Protein AF-A0A914YJJ8-F1 (afdb_monomer)

Secondary structure (DSSP, 8-state):
--EEEEEPPPP------S-----------SS-PPP--EEEE--SSTTHHHHHHHTSSTT-HHHHSTT-EEEEEE-GGGGSSHHHHHHHHHTT-EESSHHHHHHHHTSSSS-EEEE-----TTGGGS--TT--EETTTT--HHHHHHHHHT--BEEEEEESGGGSSEEPP--TTSHHHHHHHHHHHHHSS----EE-B-SS-SSSSSBPPS--EEEEE---B-----SS--HHHHHHHHHHHHHHHHHHHHHHTGGGT--TT---EE-

pLDDT: mean 70.76, std 21.27, range [20.98, 97.12]

Mean predicted aligned error: 11.42 Å

Solvent-accessible surface area (backbone atoms only — not comparable to full-atom values): 15293 Å² total; per-residue (Å²): 119,58,60,46,77,47,77,80,76,84,89,83,92,78,93,83,85,78,91,72,85,85,75,90,66,77,82,70,80,85,70,90,69,60,52,21,39,38,37,37,41,43,54,39,63,86,47,55,66,54,40,38,52,32,35,41,68,79,54,43,40,60,77,66,39,69,76,51,47,55,24,25,44,39,63,64,74,55,58,71,44,72,72,52,22,52,59,44,49,76,35,51,41,42,44,63,47,70,68,53,48,49,53,60,61,66,45,89,68,68,27,35,30,40,30,42,57,68,59,51,62,67,54,39,67,66,44,43,80,94,59,48,73,37,80,48,74,84,62,55,66,65,45,50,50,24,27,45,67,31,19,26,44,21,40,30,47,50,45,47,42,48,64,23,37,46,58,63,90,57,58,89,89,37,75,67,38,53,49,39,51,55,44,23,75,74,68,77,44,44,81,78,68,50,46,22,18,29,101,88,43,85,82,56,31,84,38,66,44,83,43,62,32,39,38,37,48,51,72,70,43,86,38,73,63,33,84,79,67,49,71,65,57,37,50,53,54,44,50,51,50,51,50,54,39,42,49,52,46,68,78,42,35,57,85,73,76,38,63,85,84,66,64,72,43,76,68

Radius of gyration: 18.94 Å; Cα contacts (8 Å, |Δi|>4): 458; chains: 1; bounding box: 55×42×50 Å

InterPro domains:
  IPR007130 Diacylglycerol acyltransferase [PF03982] (44-266)

Nearest PDB structures (foldseek):
  8gja-assembly2_D  TM=3.272E-01  e=5.427E+00  Alvinella pompejana

Structure (mmCIF, N/CA/C/O backbone):
data_AF-A0A914YJJ8-F1
#
_entry.id   AF-A0A914YJJ8-F1
#
loop_
_atom_site.group_PDB
_atom_site.id
_atom_site.type_symbol
_atom_site.label_atom_id
_atom_site.label_alt_id
_atom_site.label_comp_id
_atom_site.label_asym_id
_atom_site.label_entity_id
_atom_site.label_seq_id
_atom_site.pdbx_PDB_ins_code
_atom_site.Cartn_x
_atom_site.Cartn_y
_atom_site.Cartn_z
_atom_site.occupancy
_atom_site.B_iso_or_equiv
_atom_site.auth_seq_id
_atom_site.auth_comp_id
_atom_site.auth_asym_id
_atom_site.auth_atom_id
_atom_site.pdbx_PDB_model_num
ATOM 1 N N . MET A 1 1 ? 0.891 11.712 -19.237 1.00 39.78 1 MET A N 1
ATOM 2 C CA . MET A 1 1 ? 0.889 10.485 -18.420 1.00 39.78 1 MET A CA 1
ATOM 3 C C . MET A 1 1 ? -0.564 10.246 -18.074 1.00 39.78 1 MET A C 1
ATOM 5 O O . MET A 1 1 ? -1.158 11.149 -17.507 1.00 39.78 1 MET A O 1
ATOM 9 N N . HIS A 1 2 ? -1.161 9.156 -18.552 1.00 33.81 2 HIS A N 1
ATOM 10 C CA . HIS A 1 2 ? -2.567 8.849 -18.288 1.00 33.81 2 HIS A CA 1
ATOM 11 C C . HIS A 1 2 ? -2.590 7.784 -17.191 1.00 33.81 2 HIS A C 1
ATOM 13 O O . HIS A 1 2 ? -2.117 6.671 -17.418 1.00 33.81 2 HIS A O 1
ATOM 19 N N . ILE A 1 3 ? -3.050 8.160 -15.999 1.00 44.31 3 ILE A N 1
ATOM 20 C CA . ILE A 1 3 ? -3.207 7.256 -14.856 1.00 44.31 3 ILE A CA 1
ATOM 21 C C . ILE A 1 3 ? -4.706 7.025 -14.719 1.00 44.31 3 ILE A C 1
ATOM 23 O O . ILE A 1 3 ? -5.462 7.986 -14.598 1.00 44.31 3 ILE A O 1
ATOM 27 N N . ALA A 1 4 ? -5.135 5.771 -14.817 1.00 45.91 4 ALA A N 1
ATOM 28 C CA . ALA A 1 4 ? -6.541 5.401 -14.723 1.00 45.91 4 ALA A CA 1
ATOM 29 C C . ALA A 1 4 ? -6.767 4.519 -13.493 1.00 45.91 4 ALA A C 1
ATOM 31 O O . ALA A 1 4 ? -6.024 3.568 -13.242 1.00 45.91 4 ALA A O 1
ATOM 32 N N . VAL A 1 5 ? -7.814 4.825 -12.730 1.00 45.03 5 VAL A N 1
ATOM 33 C CA . VAL A 1 5 ? -8.269 4.004 -11.606 1.00 45.03 5 VAL A CA 1
ATOM 34 C C . VAL A 1 5 ? -9.414 3.134 -12.109 1.00 45.03 5 VAL A C 1
ATOM 36 O O . VAL A 1 5 ? -10.424 3.661 -12.566 1.00 45.03 5 VAL A O 1
ATOM 39 N N . THR A 1 6 ? -9.259 1.809 -12.059 1.00 38.28 6 THR A N 1
ATOM 40 C CA . THR A 1 6 ? -10.300 0.871 -12.509 1.00 38.28 6 THR A CA 1
ATOM 41 C C . THR A 1 6 ? -10.847 0.072 -11.318 1.00 38.28 6 THR A C 1
ATOM 43 O O . THR A 1 6 ? -10.091 -0.698 -10.721 1.00 38.28 6 THR A O 1
ATOM 46 N N . PRO A 1 7 ? -12.128 0.231 -10.935 1.00 35.78 7 PRO A N 1
ATOM 47 C CA . PRO A 1 7 ? -12.774 -0.642 -9.953 1.00 35.78 7 PRO A CA 1
ATOM 48 C C . PRO A 1 7 ? -13.185 -1.995 -10.574 1.00 35.78 7 PRO A C 1
ATOM 50 O O . PRO A 1 7 ? -13.449 -2.078 -11.772 1.00 35.78 7 PRO A O 1
ATOM 53 N N . LEU A 1 8 ? -13.217 -3.059 -9.759 1.00 33.59 8 LEU A N 1
ATOM 54 C CA . LEU A 1 8 ? -13.586 -4.424 -10.167 1.00 33.59 8 LEU A CA 1
ATOM 55 C C . LEU A 1 8 ? -15.117 -4.562 -10.327 1.00 33.59 8 LEU A C 1
ATOM 57 O O . LEU A 1 8 ? -15.857 -4.333 -9.368 1.00 33.59 8 LEU A O 1
ATOM 61 N N . SER A 1 9 ? -15.580 -4.977 -11.509 1.00 31.56 9 SER A N 1
ATOM 62 C CA . SER A 1 9 ? -16.984 -5.304 -11.818 1.00 31.56 9 SER A CA 1
ATOM 63 C C . SER A 1 9 ? -17.191 -6.823 -11.827 1.00 31.56 9 SER A C 1
ATOM 65 O O . SER A 1 9 ? -16.372 -7.538 -12.399 1.00 31.56 9 SER A O 1
ATOM 67 N N . LEU A 1 10 ? -18.293 -7.315 -11.249 1.00 27.84 10 LEU A N 1
ATOM 68 C CA . LEU A 1 10 ? -18.847 -8.640 -11.573 1.00 27.84 10 LEU A CA 1
ATOM 69 C C . LEU A 1 10 ? -19.643 -8.544 -12.894 1.00 27.84 10 LEU A C 1
ATOM 71 O O . LEU A 1 10 ? -20.267 -7.519 -13.155 1.00 27.84 10 LEU A O 1
ATOM 75 N N . GLU A 1 11 ? -19.550 -9.598 -13.708 1.00 31.31 11 GLU A N 1
ATOM 76 C CA . GLU A 1 11 ? -19.888 -9.717 -15.141 1.00 31.31 11 GLU A CA 1
ATOM 77 C C . GLU A 1 11 ? -21.296 -9.287 -15.598 1.00 31.31 11 GLU A C 1
ATOM 79 O O . GLU A 1 11 ? -22.283 -9.512 -14.901 1.00 31.31 11 GLU A O 1
ATOM 84 N N . LEU A 1 12 ? -21.383 -8.813 -16.852 1.00 25.36 12 LEU A N 1
ATOM 85 C CA . LEU A 1 12 ? -22.221 -9.381 -17.928 1.00 25.36 12 LEU A CA 1
ATOM 86 C C . LEU A 1 12 ? -21.790 -8.778 -19.282 1.00 25.36 12 LEU A C 1
ATOM 88 O O . LEU A 1 12 ? -21.467 -7.596 -19.370 1.00 25.36 12 LEU A O 1
ATOM 92 N N . GLY A 1 13 ? -21.698 -9.626 -20.310 1.00 24.12 13 GLY A N 1
ATOM 93 C CA . GLY A 1 13 ? -21.033 -9.325 -21.579 1.00 24.12 13 GLY A CA 1
ATOM 94 C C . GLY A 1 13 ? -21.759 -8.349 -22.507 1.00 24.12 13 GLY A C 1
ATOM 95 O O . GLY A 1 13 ? -22.980 -8.257 -22.494 1.00 24.12 13 GLY A O 1
ATOM 96 N N . LEU A 1 14 ? -20.963 -7.660 -23.330 1.00 22.12 14 LEU A N 1
ATOM 97 C CA . LEU A 1 14 ? -21.091 -7.426 -24.778 1.00 22.12 14 LEU A CA 1
ATOM 98 C C . LEU A 1 14 ? -20.055 -6.359 -25.190 1.00 22.12 14 LEU A C 1
ATOM 100 O O . LEU A 1 14 ? -19.660 -5.508 -24.397 1.00 22.12 14 LEU A O 1
ATOM 104 N N . LEU A 1 15 ? -19.560 -6.486 -26.419 1.00 23.31 15 LEU A N 1
ATOM 105 C CA . LEU A 1 15 ? -18.577 -5.618 -27.074 1.00 23.31 15 LEU A CA 1
ATOM 106 C C . LEU A 1 15 ? -19.033 -4.147 -27.100 1.00 23.31 15 LEU A C 1
ATOM 108 O O . LEU A 1 15 ? -20.171 -3.892 -27.466 1.00 23.31 15 LEU A O 1
ATOM 112 N N . GLU A 1 16 ? -18.140 -3.193 -26.814 1.00 21.48 16 GLU A N 1
ATOM 113 C CA . GLU A 1 16 ? -17.598 -2.233 -27.797 1.00 21.48 16 GLU A CA 1
ATOM 114 C C . GLU A 1 16 ? -16.736 -1.131 -27.150 1.00 21.48 16 GLU A C 1
ATOM 116 O O . GLU A 1 16 ? -16.704 -0.924 -25.940 1.00 21.48 16 GLU A O 1
ATOM 121 N N . GLN A 1 17 ? -15.927 -0.510 -28.003 1.00 23.59 17 GLN A N 1
ATOM 122 C CA . GLN A 1 17 ? -14.847 0.425 -27.721 1.00 23.59 17 GLN A CA 1
ATOM 123 C C . GLN A 1 17 ? -15.331 1.807 -27.245 1.00 23.59 17 GLN A C 1
ATOM 125 O O . GLN A 1 17 ? -16.415 2.256 -27.589 1.00 23.59 17 GLN A O 1
ATOM 130 N N . ASN A 1 18 ? -14.389 2.531 -26.629 1.00 20.98 18 ASN A N 1
ATOM 131 C CA . ASN A 1 18 ? -14.357 3.978 -26.385 1.00 20.98 18 ASN A CA 1
ATOM 132 C C . ASN A 1 18 ? -15.040 4.516 -25.120 1.00 20.98 18 ASN A C 1
ATOM 134 O O . ASN A 1 18 ? -16.250 4.583 -24.998 1.00 20.98 18 ASN A O 1
ATOM 138 N N . VAL A 1 19 ? -14.181 5.055 -24.245 1.00 28.17 19 VAL A N 1
ATOM 139 C CA . VAL A 1 19 ? -14.375 6.322 -23.519 1.00 28.17 19 VAL A CA 1
ATOM 140 C C . VAL A 1 19 ? -15.784 6.545 -22.954 1.00 28.17 19 VAL A C 1
ATOM 142 O O . VAL A 1 19 ? -16.470 7.481 -23.345 1.00 28.17 19 VAL A O 1
ATOM 145 N N . GLU A 1 20 ? -16.165 5.789 -21.927 1.00 23.58 20 GLU A N 1
ATOM 146 C CA . GLU A 1 20 ? -17.250 6.204 -21.033 1.00 23.58 20 GLU A CA 1
ATOM 147 C C . GLU A 1 20 ? -16.687 6.618 -19.671 1.00 23.58 20 GLU A C 1
ATOM 149 O O . GLU A 1 20 ? -16.524 5.843 -18.729 1.00 23.58 20 GLU A O 1
ATOM 154 N N . ARG A 1 21 ? -16.384 7.920 -19.590 1.00 28.20 21 ARG A N 1
ATOM 155 C CA . ARG A 1 21 ? -16.616 8.697 -18.369 1.00 28.20 21 ARG A CA 1
ATOM 156 C C . ARG A 1 21 ? -18.109 8.569 -18.053 1.00 28.20 21 ARG A C 1
ATOM 158 O O . ARG A 1 21 ? -18.908 8.871 -18.928 1.00 28.20 21 ARG A O 1
ATOM 165 N N . ASN A 1 22 ? -18.448 8.217 -16.813 1.00 26.12 22 ASN A N 1
ATOM 166 C CA . ASN A 1 22 ? -19.804 8.056 -16.257 1.00 26.12 22 ASN A CA 1
ATOM 167 C C . ASN A 1 22 ? -20.389 6.636 -16.310 1.00 26.12 22 ASN A C 1
ATOM 169 O O . ASN A 1 22 ? -21.317 6.363 -17.059 1.00 26.12 22 ASN A O 1
ATOM 173 N N . GLN A 1 23 ? -19.990 5.796 -15.354 1.00 24.98 23 GLN A N 1
ATOM 174 C CA . GLN A 1 23 ? -20.957 4.906 -14.711 1.00 24.98 23 GLN A CA 1
ATOM 175 C C . GLN A 1 23 ? -20.933 5.142 -13.199 1.00 24.98 23 GLN A C 1
ATOM 177 O O . GLN A 1 23 ? -19.885 5.205 -12.560 1.00 24.98 23 GLN A O 1
ATOM 182 N N . GLN A 1 24 ? -22.125 5.392 -12.662 1.00 24.12 24 GLN A N 1
ATOM 183 C CA . GLN A 1 24 ? -22.403 5.770 -11.283 1.00 24.12 24 GLN A CA 1
ATOM 184 C C . GLN A 1 24 ? -22.006 4.654 -10.310 1.00 24.12 24 GLN A C 1
ATOM 186 O O . GLN A 1 24 ? -22.699 3.645 -10.203 1.00 24.12 24 GLN A O 1
ATOM 191 N N . PHE A 1 25 ? -20.967 4.875 -9.507 1.00 30.81 25 PHE A N 1
ATOM 192 C CA . PHE A 1 25 ? -20.676 4.022 -8.357 1.00 30.81 25 PHE A CA 1
ATOM 193 C C . PHE A 1 25 ? -21.198 4.679 -7.084 1.00 30.81 25 PHE A C 1
ATOM 195 O O . PHE A 1 25 ? -20.504 5.404 -6.374 1.00 30.81 25 PHE A O 1
ATOM 202 N N . LYS A 1 26 ? -22.457 4.383 -6.756 1.00 21.94 26 LYS A N 1
ATOM 203 C CA . LYS A 1 26 ? -22.894 4.439 -5.364 1.00 21.94 26 LYS A CA 1
ATOM 204 C C . LYS A 1 26 ? -22.229 3.269 -4.635 1.00 21.94 26 LYS A C 1
ATOM 206 O O . LYS A 1 26 ? -22.765 2.162 -4.632 1.00 21.94 26 LYS A O 1
ATOM 211 N N . ILE A 1 27 ? -21.117 3.513 -3.940 1.00 30.03 27 ILE A N 1
ATOM 212 C CA . ILE A 1 27 ? -20.816 2.727 -2.737 1.00 30.03 27 ILE A CA 1
ATOM 213 C C . ILE A 1 27 ? -21.914 3.105 -1.736 1.00 30.03 27 ILE A C 1
ATOM 215 O O . ILE A 1 27 ? -21.774 4.037 -0.946 1.00 30.03 27 ILE A O 1
ATOM 219 N N . VAL A 1 28 ? -23.077 2.450 -1.849 1.00 25.33 28 VAL A N 1
ATOM 220 C CA . VAL A 1 28 ? -24.163 2.598 -0.883 1.00 25.33 28 VAL A CA 1
ATOM 221 C C . VAL A 1 28 ? -23.641 2.051 0.432 1.00 25.33 28 VAL A C 1
ATOM 223 O O . VAL A 1 28 ? -23.559 0.844 0.652 1.00 25.33 28 VAL A O 1
ATOM 226 N N . ASN A 1 29 ? -23.284 2.992 1.297 1.00 34.25 29 ASN A N 1
ATOM 227 C CA . ASN A 1 29 ? -23.260 2.860 2.737 1.00 34.25 29 ASN A CA 1
ATOM 228 C C . ASN A 1 29 ? -24.439 1.987 3.207 1.00 34.25 29 ASN A C 1
ATOM 230 O O . ASN A 1 29 ? -25.574 2.453 3.268 1.00 34.25 29 ASN A O 1
ATOM 234 N N . LYS A 1 30 ? -24.165 0.719 3.524 1.00 28.34 30 LYS A N 1
ATOM 235 C CA . LYS A 1 30 ? -25.113 -0.158 4.225 1.00 28.34 30 LYS A CA 1
ATOM 236 C C . LYS A 1 30 ? -24.751 -0.397 5.691 1.00 28.34 30 LYS A C 1
ATOM 238 O O . LYS A 1 30 ? -25.482 -1.110 6.363 1.00 28.34 30 LYS A O 1
ATOM 243 N N . SER A 1 31 ? -23.658 0.167 6.213 1.00 31.78 31 SER A N 1
ATOM 244 C CA . SER A 1 31 ? -23.196 -0.193 7.564 1.00 31.78 31 SER A CA 1
ATOM 245 C C . SER A 1 31 ? -22.863 0.969 8.491 1.00 31.78 31 SER A C 1
ATOM 247 O O . SER A 1 31 ? -22.623 0.726 9.670 1.00 31.78 31 SER A O 1
ATOM 249 N N . GLY A 1 32 ? -22.807 2.218 8.019 1.00 33.53 32 GLY A N 1
ATOM 250 C CA . GLY A 1 32 ? -22.358 3.336 8.853 1.00 33.53 32 GLY A CA 1
ATOM 251 C C . GLY A 1 32 ? -20.953 3.141 9.447 1.00 33.53 32 GLY A C 1
ATOM 252 O O . GLY A 1 32 ? -20.592 3.883 10.367 1.00 33.53 32 GLY A O 1
ATOM 253 N N . LYS A 1 33 ? -20.178 2.162 8.949 1.00 33.94 33 LYS A N 1
ATOM 254 C CA . LYS A 1 33 ? -18.832 1.838 9.420 1.00 33.94 33 LYS A CA 1
ATOM 255 C C . LYS A 1 33 ? -17.792 2.686 8.713 1.00 33.94 33 LYS A C 1
ATOM 257 O O . LYS A 1 33 ? -17.909 3.031 7.539 1.00 33.94 33 LYS A O 1
ATOM 262 N N . THR A 1 34 ? -16.789 3.040 9.491 1.00 37.91 34 THR A N 1
ATOM 263 C CA . THR A 1 34 ? -15.652 3.837 9.085 1.00 37.91 34 THR A CA 1
ATOM 264 C C . THR A 1 34 ? -14.704 2.972 8.255 1.00 37.91 34 THR A C 1
ATOM 266 O O . THR A 1 34 ? -14.209 1.960 8.739 1.00 37.91 34 THR A O 1
ATOM 269 N N . TYR A 1 35 ? -14.486 3.338 6.992 1.00 42.97 35 TYR A N 1
ATOM 270 C CA . TYR A 1 35 ? -13.460 2.706 6.163 1.00 42.97 35 TYR A CA 1
ATOM 271 C C . TYR A 1 35 ? -12.104 3.201 6.625 1.00 42.97 35 TYR A C 1
ATOM 273 O O . TYR A 1 35 ? -11.925 4.406 6.782 1.00 42.97 35 TYR A O 1
ATOM 281 N N . HIS A 1 36 ? -11.160 2.297 6.821 1.00 47.47 36 HIS A N 1
ATOM 282 C CA . HIS A 1 36 ? -9.873 2.650 7.376 1.00 47.47 36 HIS A CA 1
ATOM 283 C C . HIS A 1 36 ? -8.801 1.720 6.807 1.00 47.47 36 HIS A C 1
ATOM 285 O O . HIS A 1 36 ? -8.908 0.520 6.957 1.00 47.47 36 HIS A O 1
ATOM 291 N N . ILE A 1 37 ? -7.735 2.297 6.251 1.00 45.62 37 ILE A N 1
ATOM 292 C CA . ILE A 1 37 ? -6.553 1.633 5.664 1.00 45.62 37 ILE A CA 1
ATOM 293 C C . ILE A 1 37 ? -6.775 1.043 4.256 1.00 45.62 37 ILE A C 1
ATOM 295 O O . ILE A 1 37 ? -7.088 -0.124 4.035 1.00 45.62 37 ILE A O 1
ATOM 299 N N . ARG A 1 38 ? -6.469 1.875 3.260 1.00 40.09 38 ARG A N 1
ATOM 300 C CA . ARG A 1 38 ? -6.333 1.483 1.858 1.00 40.09 38 ARG A CA 1
ATOM 301 C C . ARG A 1 38 ? -4.854 1.240 1.595 1.00 40.09 38 ARG A C 1
ATOM 303 O O . ARG A 1 38 ? -4.120 2.201 1.484 1.00 40.09 38 ARG A O 1
ATOM 310 N N . LEU A 1 39 ? -4.361 0.014 1.529 1.00 42.31 39 LEU A N 1
ATOM 311 C CA . LEU A 1 39 ? -2.925 -0.181 1.302 1.00 42.31 39 LEU A CA 1
ATOM 312 C C . LEU A 1 39 ? -2.665 -0.185 -0.186 1.00 42.31 39 LEU A C 1
ATOM 314 O O . LEU A 1 39 ? -3.084 -1.096 -0.894 1.00 42.31 39 LEU A O 1
ATOM 318 N N . THR A 1 40 ? -1.980 0.851 -0.649 1.00 37.47 40 THR A N 1
ATOM 319 C CA . THR A 1 40 ? -1.548 0.913 -2.033 1.00 37.47 40 THR A CA 1
ATOM 320 C C . THR A 1 40 ? -0.271 0.124 -2.178 1.00 37.47 40 THR A C 1
ATOM 322 O O . THR A 1 40 ? 0.775 0.512 -1.659 1.00 37.47 40 THR A O 1
ATOM 325 N N . PHE A 1 41 ? -0.336 -0.988 -2.901 1.00 39.88 41 PHE A N 1
ATOM 326 C CA . PHE A 1 41 ? 0.875 -1.617 -3.374 1.00 39.88 41 PHE A CA 1
ATOM 327 C C . PHE A 1 41 ? 1.393 -0.836 -4.592 1.00 39.88 41 PHE A C 1
ATOM 329 O O . PHE A 1 41 ? 0.951 -1.061 -5.716 1.00 39.88 41 PHE A O 1
ATOM 336 N N . ASP A 1 42 ? 2.316 0.101 -4.353 1.00 41.59 42 ASP A N 1
ATOM 337 C CA . ASP A 1 42 ? 3.122 0.726 -5.406 1.00 41.59 42 ASP A CA 1
ATOM 338 C C . ASP A 1 42 ? 4.269 -0.215 -5.756 1.00 41.59 42 ASP A C 1
ATOM 340 O O . ASP A 1 42 ? 5.220 -0.400 -4.984 1.00 41.59 42 ASP A O 1
ATOM 344 N N . GLN A 1 43 ? 4.159 -0.847 -6.919 1.00 48.09 43 GLN A N 1
ATOM 345 C CA . GLN A 1 43 ? 5.315 -1.458 -7.526 1.00 48.09 43 GLN A CA 1
ATOM 346 C C . GLN A 1 43 ? 6.177 -0.314 -8.076 1.00 48.09 43 GLN A C 1
ATOM 348 O O . GLN A 1 43 ? 6.154 0.056 -9.248 1.00 48.09 43 GLN A O 1
ATOM 353 N N . ARG A 1 44 ? 7.166 0.005 -7.247 1.00 54.06 44 ARG A N 1
ATOM 354 C CA . ARG A 1 44 ? 8.564 -0.175 -7.635 1.00 54.06 44 ARG A CA 1
ATOM 355 C C . ARG A 1 44 ? 9.306 1.009 -8.224 1.00 54.06 44 ARG A C 1
ATOM 357 O O . ARG A 1 44 ? 10.526 0.959 -8.178 1.00 54.06 44 ARG A O 1
ATOM 364 N N . ILE A 1 45 ? 8.697 2.104 -8.665 1.00 48.56 45 ILE A N 1
ATOM 365 C CA . ILE A 1 45 ? 9.504 3.280 -9.022 1.00 48.56 45 ILE A CA 1
ATOM 366 C C . ILE A 1 45 ? 8.763 4.573 -8.663 1.00 48.56 45 ILE A C 1
ATOM 368 O O . ILE A 1 45 ? 7.911 5.055 -9.398 1.00 48.56 45 ILE A O 1
ATOM 372 N N . LEU A 1 46 ? 9.157 5.166 -7.532 1.00 56.47 46 LEU A N 1
ATOM 373 C CA . LEU A 1 46 ? 8.836 6.540 -7.114 1.00 56.47 46 LEU A CA 1
ATOM 374 C C . LEU A 1 46 ? 7.412 6.838 -6.617 1.00 56.47 46 LEU A C 1
ATOM 376 O O . LEU A 1 46 ? 7.132 8.007 -6.351 1.00 56.47 46 LEU A O 1
ATOM 380 N N . GLY A 1 47 ? 6.535 5.855 -6.396 1.00 66.88 47 GLY A N 1
ATOM 381 C CA . GLY A 1 47 ? 5.253 6.167 -5.761 1.00 66.88 47 GLY A CA 1
ATOM 382 C C . GLY A 1 47 ? 4.293 6.937 -6.677 1.00 66.88 47 GLY A C 1
ATOM 383 O O . GLY A 1 47 ? 3.430 7.654 -6.176 1.00 66.88 47 GLY A O 1
ATOM 384 N N . ILE A 1 48 ? 4.512 6.930 -8.000 1.00 73.62 48 ILE A N 1
ATOM 385 C CA . ILE A 1 48 ? 3.918 7.918 -8.920 1.00 73.62 48 ILE A CA 1
ATOM 386 C C . ILE A 1 48 ? 2.408 7.752 -9.008 1.00 73.62 48 ILE A C 1
ATOM 388 O O . ILE A 1 48 ? 1.677 8.743 -8.935 1.00 73.62 48 ILE A O 1
ATOM 392 N N . SER A 1 49 ? 1.931 6.517 -9.162 1.00 75.69 49 SER A N 1
ATOM 393 C CA . SER A 1 49 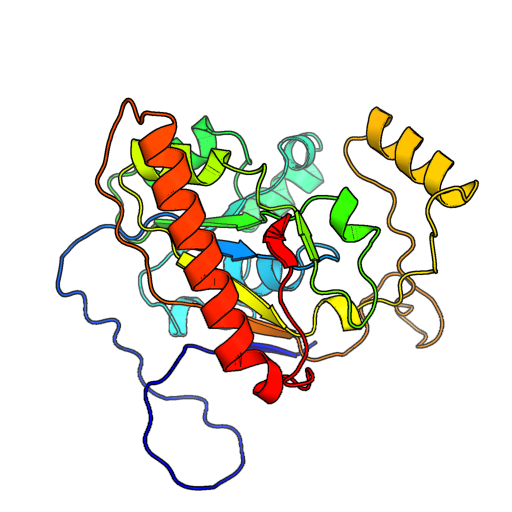? 0.492 6.272 -9.192 1.00 75.69 49 SER A CA 1
ATOM 394 C C . SER A 1 49 ? -0.127 6.545 -7.830 1.00 75.69 49 SER A C 1
ATOM 396 O O . SER A 1 49 ? -1.186 7.162 -7.753 1.00 75.69 49 SER A O 1
ATOM 398 N N . SER A 1 50 ? 0.566 6.175 -6.750 1.00 78.38 50 SER A N 1
ATOM 399 C CA . SER A 1 50 ? 0.108 6.431 -5.391 1.00 78.38 50 SER A CA 1
ATOM 400 C C . SER A 1 50 ? -0.039 7.927 -5.128 1.00 78.38 50 SER A C 1
ATOM 402 O O . SER A 1 50 ? -1.047 8.375 -4.590 1.00 78.38 50 SER A O 1
ATOM 404 N N . PHE A 1 51 ? 0.927 8.726 -5.569 1.00 81.12 51 PHE A N 1
ATOM 405 C CA . PHE A 1 51 ? 0.867 10.176 -5.468 1.00 81.12 51 PHE A CA 1
ATOM 406 C C . PHE A 1 51 ? -0.282 10.747 -6.303 1.00 81.12 51 PHE A C 1
ATOM 408 O O . PHE A 1 51 ? -1.111 11.490 -5.781 1.00 81.12 51 PHE A O 1
ATOM 415 N N . ALA A 1 52 ? -0.394 10.347 -7.571 1.00 82.12 52 ALA A N 1
ATOM 416 C CA . ALA A 1 52 ? -1.457 10.829 -8.447 1.00 82.12 52 ALA A CA 1
ATOM 417 C C . ALA A 1 52 ? -2.864 10.480 -7.931 1.00 82.12 52 ALA A C 1
ATOM 419 O O . ALA A 1 52 ? -3.760 11.313 -8.026 1.00 82.12 52 ALA A O 1
ATOM 420 N N . ASN A 1 53 ? -3.047 9.286 -7.361 1.00 80.31 53 ASN A N 1
ATOM 421 C CA . ASN A 1 53 ? -4.343 8.796 -6.889 1.00 80.31 53 ASN A CA 1
ATOM 422 C C . ASN A 1 53 ? -4.734 9.288 -5.495 1.00 80.31 53 ASN A C 1
ATOM 424 O O . ASN A 1 53 ? -5.917 9.481 -5.237 1.00 80.31 53 ASN A O 1
ATOM 428 N N . PHE A 1 54 ? -3.771 9.396 -4.575 1.00 82.56 54 PHE A N 1
ATOM 429 C CA . PHE A 1 54 ? -4.061 9.548 -3.142 1.00 82.56 54 PHE A CA 1
ATOM 430 C C . PHE A 1 54 ? -3.541 10.849 -2.537 1.00 82.56 54 PHE A C 1
ATOM 432 O O . PHE A 1 54 ? -3.912 11.168 -1.411 1.00 82.56 54 PHE A O 1
ATOM 439 N N . ALA A 1 55 ? -2.682 11.581 -3.249 1.00 85.38 55 ALA A N 1
ATOM 440 C CA . ALA A 1 55 ? -2.153 12.875 -2.817 1.00 85.38 55 ALA A CA 1
ATOM 441 C C . ALA A 1 55 ? -2.624 14.032 -3.719 1.00 85.38 55 ALA A C 1
ATOM 443 O O . ALA A 1 55 ? -2.385 15.200 -3.417 1.00 85.38 55 ALA A O 1
ATOM 444 N N . THR A 1 56 ? -3.291 13.722 -4.835 1.00 83.69 56 THR A N 1
ATOM 445 C CA . THR A 1 56 ? -3.821 14.710 -5.780 1.00 83.69 56 THR A CA 1
ATOM 446 C C . THR A 1 56 ? -5.191 14.283 -6.295 1.00 83.69 56 THR A C 1
ATOM 448 O O . THR A 1 56 ? -5.569 13.123 -6.176 1.00 83.69 56 THR A O 1
ATOM 451 N N . GLU A 1 57 ? -5.896 15.202 -6.952 1.00 84.31 57 GLU A N 1
ATOM 452 C CA . GLU A 1 57 ? -7.154 14.909 -7.650 1.00 84.31 57 GLU A CA 1
ATOM 453 C C . GLU A 1 57 ? -6.932 14.532 -9.131 1.00 84.31 57 GLU A C 1
ATOM 455 O O . GLU A 1 57 ? -7.851 14.571 -9.947 1.00 84.31 57 GLU A O 1
ATOM 460 N N . GLY A 1 58 ? -5.700 14.164 -9.505 1.00 78.62 58 GLY A N 1
ATOM 461 C CA . GLY A 1 58 ? -5.296 13.918 -10.893 1.00 78.62 58 GLY A CA 1
ATOM 462 C C . GLY A 1 58 ? -6.026 12.759 -11.579 1.00 78.62 58 GLY A C 1
ATOM 463 O O . GLY A 1 58 ? -6.058 12.710 -12.807 1.00 78.62 58 GLY A O 1
ATOM 464 N N . THR A 1 59 ? -6.632 11.853 -10.806 1.00 80.00 59 THR A N 1
ATOM 465 C CA . THR A 1 59 ? -7.443 10.734 -11.316 1.00 80.00 59 THR A CA 1
ATOM 466 C C . THR A 1 59 ? -8.930 10.840 -10.977 1.00 80.00 59 THR A C 1
ATOM 468 O O . THR A 1 59 ? -9.681 9.903 -11.240 1.00 80.00 59 THR A O 1
ATOM 471 N N . GLY A 1 60 ? -9.379 11.979 -10.434 1.00 82.06 60 GLY A N 1
ATOM 472 C CA . GLY A 1 60 ? -10.781 12.195 -10.061 1.00 82.06 60 GLY A CA 1
ATOM 473 C C . GLY A 1 60 ? -11.236 11.347 -8.870 1.00 82.06 60 GLY A C 1
ATOM 474 O O . GLY A 1 60 ? -12.377 10.884 -8.847 1.00 82.06 60 GLY A O 1
ATOM 475 N N . TRP A 1 61 ? -10.354 11.106 -7.893 1.00 82.25 61 TRP A N 1
ATOM 476 C CA . TRP A 1 61 ? -10.634 10.277 -6.718 1.00 82.25 61 TRP A CA 1
ATOM 477 C C . TRP A 1 61 ? -11.950 10.636 -6.020 1.00 82.25 61 TRP A C 1
ATOM 479 O O . TRP A 1 61 ? -12.754 9.751 -5.731 1.00 82.25 61 TRP A O 1
ATOM 489 N N . SER A 1 62 ? -12.198 11.922 -5.775 1.00 83.31 62 SER A N 1
ATOM 490 C CA . SER A 1 62 ? -13.403 12.413 -5.099 1.00 83.31 62 SER A CA 1
ATOM 491 C C . SER A 1 62 ? -14.697 12.095 -5.857 1.00 83.31 62 SER A C 1
ATOM 493 O O . SER A 1 62 ? -15.750 11.951 -5.235 1.00 83.31 62 SER A O 1
ATOM 495 N N . GLN A 1 63 ? -14.616 11.941 -7.182 1.00 83.00 63 GLN A N 1
ATOM 496 C CA . GLN A 1 63 ? -15.740 11.571 -8.045 1.00 83.00 63 GLN A CA 1
ATOM 497 C C . GLN A 1 63 ? -15.989 10.059 -8.007 1.00 83.00 63 GLN A C 1
ATOM 499 O O . GLN A 1 63 ? -17.138 9.622 -7.998 1.00 83.00 63 GLN A O 1
ATOM 504 N N . ILE A 1 64 ? -14.917 9.260 -7.957 1.00 79.00 64 ILE A N 1
ATOM 505 C CA . ILE A 1 64 ? -14.984 7.791 -7.933 1.00 79.00 64 ILE A CA 1
ATOM 506 C C . ILE A 1 64 ? -15.374 7.279 -6.535 1.00 79.00 64 ILE A C 1
ATOM 508 O O . ILE A 1 64 ? -16.156 6.337 -6.412 1.00 79.00 64 ILE A O 1
ATOM 512 N N . PHE A 1 65 ? -14.849 7.900 -5.475 1.00 79.19 65 PHE A N 1
ATOM 513 C CA . PHE A 1 65 ? -15.055 7.520 -4.075 1.00 79.19 65 PHE A CA 1
ATOM 514 C C . PHE A 1 65 ? -15.588 8.707 -3.249 1.00 79.19 65 PHE A C 1
ATOM 516 O O . PHE A 1 65 ? -14.879 9.237 -2.384 1.00 79.19 65 PHE A O 1
ATOM 523 N N . PRO A 1 66 ? -16.845 9.136 -3.477 1.00 80.44 66 PRO A N 1
ATOM 524 C CA . PRO A 1 66 ? -17.412 10.281 -2.776 1.00 80.44 66 PRO A CA 1
ATOM 525 C C . PRO A 1 66 ? -17.454 10.039 -1.262 1.00 80.44 66 PRO A C 1
ATOM 527 O O . PRO A 1 66 ? -17.914 9.001 -0.784 1.00 80.44 66 PRO A O 1
ATOM 530 N N . GLY A 1 67 ? -16.966 11.017 -0.497 1.00 81.38 67 GLY A N 1
ATOM 531 C CA . GLY A 1 67 ? -16.896 10.947 0.966 1.00 81.38 67 GLY A CA 1
ATOM 532 C C . GLY A 1 67 ? -15.690 10.184 1.525 1.00 81.38 67 GLY A C 1
ATOM 533 O O . GLY A 1 67 ? -15.556 10.106 2.745 1.00 81.38 67 GLY A O 1
ATOM 534 N N . VAL A 1 68 ? -14.798 9.658 0.676 1.00 83.12 68 VAL A N 1
ATOM 535 C CA . VAL A 1 68 ? -13.539 9.034 1.108 1.00 83.12 68 VAL A CA 1
ATOM 536 C C . VAL A 1 68 ? -12.377 10.000 0.893 1.00 83.12 68 VAL A C 1
ATOM 538 O O . VAL A 1 68 ? -12.059 10.356 -0.237 1.00 83.12 68 VAL A O 1
ATOM 541 N N . LYS A 1 69 ? -11.707 10.387 1.979 1.00 86.56 69 LYS A N 1
ATOM 542 C CA . LYS A 1 69 ? -10.550 11.289 1.988 1.00 86.56 69 LYS A CA 1
ATOM 543 C C . LYS A 1 69 ? -9.259 10.481 2.166 1.00 86.56 69 LYS A C 1
ATOM 545 O O . LYS A 1 69 ? -9.028 9.984 3.274 1.00 86.56 69 LYS A O 1
ATOM 550 N N . PRO A 1 70 ? -8.436 10.315 1.116 1.00 86.44 70 PRO A N 1
ATOM 551 C CA . PRO A 1 70 ? -7.186 9.586 1.210 1.00 86.44 70 PRO A CA 1
ATOM 552 C C . PRO A 1 70 ? -6.084 10.469 1.809 1.00 86.44 70 PRO A C 1
ATOM 554 O O . PRO A 1 70 ? -6.020 11.671 1.570 1.00 86.44 70 PRO A O 1
ATOM 557 N N . SER A 1 71 ? -5.205 9.851 2.588 1.00 88.44 71 SER A N 1
ATOM 558 C CA . SER A 1 71 ? -3.947 10.429 3.051 1.00 88.44 71 SER A CA 1
ATOM 559 C C . SER A 1 71 ? -2.817 9.487 2.671 1.00 88.44 71 SER A C 1
ATOM 561 O O . SER A 1 71 ? -2.726 8.381 3.210 1.00 88.44 71 SER A O 1
ATOM 563 N N . LEU A 1 72 ? -1.965 9.912 1.739 1.00 88.06 72 LEU A N 1
ATOM 564 C CA . LEU A 1 72 ? -0.756 9.175 1.385 1.00 88.06 72 LEU A CA 1
ATOM 565 C C . LEU A 1 72 ? 0.233 9.181 2.555 1.00 88.06 72 LEU A C 1
ATOM 567 O O . LEU A 1 72 ? 0.348 10.170 3.273 1.00 88.06 72 LEU A O 1
ATOM 571 N N . VAL A 1 73 ? 0.949 8.080 2.753 1.00 86.38 73 VAL A N 1
ATOM 572 C CA . VAL A 1 73 ? 1.969 7.945 3.794 1.00 86.38 73 VAL A CA 1
ATOM 573 C C . VAL A 1 73 ? 3.360 8.059 3.185 1.00 86.38 73 VAL A C 1
ATOM 575 O O . VAL A 1 73 ? 3.665 7.391 2.199 1.00 86.38 73 VAL A O 1
ATOM 578 N N . THR A 1 74 ? 4.227 8.858 3.807 1.00 84.44 74 THR A N 1
ATOM 579 C CA . THR A 1 74 ? 5.630 8.995 3.401 1.00 84.44 74 THR A CA 1
ATOM 580 C C . THR A 1 74 ? 6.597 8.973 4.586 1.00 84.44 74 THR A C 1
ATOM 582 O O . THR A 1 74 ? 6.199 9.086 5.747 1.00 84.44 74 THR A O 1
ATOM 585 N N . LEU A 1 75 ? 7.888 8.809 4.294 1.00 83.44 75 LEU A N 1
ATOM 586 C CA . LEU A 1 75 ? 8.943 8.724 5.304 1.00 83.44 75 LEU A CA 1
ATOM 587 C C . LEU A 1 75 ? 9.038 10.025 6.127 1.00 83.44 75 LEU A C 1
ATOM 589 O O . LEU A 1 75 ? 8.977 11.112 5.546 1.00 83.44 75 LEU A O 1
ATOM 593 N N . PRO A 1 76 ? 9.293 9.954 7.450 1.00 84.75 76 PRO A N 1
ATOM 594 C CA . PRO A 1 76 ? 9.442 11.138 8.302 1.00 84.75 76 PRO A CA 1
ATOM 595 C C . PRO A 1 76 ? 10.512 12.124 7.809 1.00 84.75 76 PRO A C 1
ATOM 597 O O . PRO A 1 76 ? 10.382 13.332 7.998 1.00 84.75 76 PRO A O 1
ATOM 600 N N . THR A 1 77 ? 11.547 11.626 7.125 1.00 79.12 77 THR A N 1
ATOM 601 C CA . THR A 1 77 ? 12.638 12.432 6.553 1.00 79.12 77 THR A CA 1
ATOM 602 C C . THR A 1 77 ? 12.160 13.439 5.504 1.00 79.12 77 THR A C 1
ATOM 604 O O . THR A 1 77 ? 12.787 14.483 5.322 1.00 79.12 77 THR A O 1
ATOM 607 N N . GLN A 1 78 ? 11.011 13.201 4.860 1.00 79.06 78 GLN A N 1
ATOM 608 C CA . GLN A 1 78 ? 10.415 14.155 3.918 1.00 79.06 78 GLN A CA 1
ATOM 609 C C . GLN A 1 78 ? 9.958 15.456 4.601 1.00 79.06 78 GLN A C 1
ATOM 611 O O . GLN A 1 78 ? 9.898 16.495 3.948 1.00 79.06 78 GLN A O 1
ATOM 616 N N . PHE A 1 79 ? 9.702 15.426 5.915 1.00 84.69 79 PHE A N 1
ATOM 617 C CA . PHE A 1 79 ? 9.235 16.574 6.698 1.00 84.69 79 PHE A CA 1
ATOM 618 C C . PHE A 1 79 ? 10.370 17.391 7.342 1.00 84.69 79 PHE A C 1
ATOM 620 O O . PHE A 1 79 ? 10.094 18.389 8.004 1.00 84.69 79 PHE A O 1
ATOM 627 N N . GLN A 1 80 ? 11.639 17.001 7.165 1.00 82.81 80 GLN A N 1
ATOM 628 C CA . GLN A 1 80 ? 12.774 17.669 7.820 1.00 82.81 80 GLN A CA 1
ATOM 629 C C . GLN A 1 80 ? 13.208 18.974 7.132 1.00 82.81 80 GLN A C 1
ATOM 631 O O . GLN A 1 80 ? 13.712 19.874 7.796 1.00 82.81 80 GLN A O 1
ATOM 636 N N . PHE A 1 81 ? 13.009 19.102 5.817 1.00 80.81 81 PHE A N 1
ATOM 637 C CA . PHE A 1 81 ? 13.415 20.291 5.058 1.00 80.81 81 PHE A CA 1
ATOM 638 C C . PHE A 1 81 ? 12.232 21.255 4.880 1.00 80.81 81 PHE A C 1
ATOM 640 O O . PHE A 1 81 ? 11.233 20.821 4.309 1.00 80.81 81 PHE A O 1
ATOM 647 N N . PRO A 1 82 ? 12.326 22.546 5.263 1.00 83.81 82 PRO A N 1
ATOM 648 C CA . PRO A 1 82 ? 11.177 23.459 5.314 1.00 83.81 82 PRO A CA 1
ATOM 649 C C . PRO A 1 82 ? 10.343 23.535 4.026 1.00 83.81 82 PRO A C 1
ATOM 651 O O . PRO A 1 82 ? 9.146 23.282 4.056 1.00 83.81 82 PRO A O 1
ATOM 654 N N . ILE A 1 83 ? 10.964 23.784 2.869 1.00 85.88 83 ILE A N 1
ATOM 655 C CA . ILE A 1 8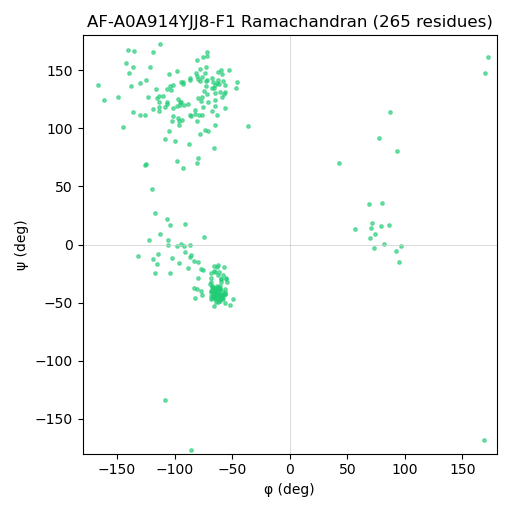3 ? 10.230 23.917 1.594 1.00 85.88 83 ILE A CA 1
ATOM 656 C C . ILE A 1 83 ? 9.582 22.587 1.181 1.00 85.88 83 ILE A C 1
ATOM 658 O O . ILE A 1 83 ? 8.437 22.543 0.738 1.00 85.88 83 ILE A O 1
ATOM 662 N N . ARG A 1 84 ? 10.305 21.474 1.348 1.00 76.31 84 ARG A N 1
ATOM 663 C CA . ARG A 1 84 ? 9.792 20.135 1.030 1.00 76.31 84 ARG A CA 1
ATOM 664 C C . ARG A 1 84 ? 8.648 19.739 1.957 1.00 76.31 84 ARG A C 1
ATOM 666 O O . ARG A 1 84 ? 7.663 19.184 1.484 1.00 76.31 84 ARG A O 1
ATOM 673 N N . ARG A 1 85 ? 8.765 20.052 3.247 1.00 85.19 85 ARG A N 1
ATOM 674 C CA . ARG A 1 85 ? 7.739 19.807 4.257 1.00 85.19 85 ARG A CA 1
ATOM 675 C C . ARG A 1 85 ? 6.422 20.462 3.857 1.00 85.19 85 ARG A C 1
ATOM 677 O O . ARG A 1 85 ? 5.412 19.768 3.833 1.00 85.19 85 ARG A O 1
ATOM 684 N N . GLU A 1 86 ? 6.442 21.745 3.501 1.00 88.75 86 GLU A N 1
ATOM 685 C CA . GLU A 1 86 ? 5.225 22.453 3.088 1.00 88.75 86 GLU A CA 1
ATOM 686 C C . GLU A 1 86 ? 4.627 21.848 1.813 1.00 88.75 86 GLU A C 1
ATOM 688 O O . GLU A 1 86 ? 3.424 21.610 1.756 1.00 88.75 86 GLU A O 1
ATOM 693 N N . MET A 1 87 ? 5.454 21.480 0.825 1.00 83.94 87 MET A N 1
ATOM 694 C CA . MET A 1 87 ? 4.972 20.774 -0.373 1.00 83.94 87 MET A CA 1
ATOM 695 C C . MET A 1 87 ? 4.281 19.448 -0.045 1.00 83.94 87 MET A C 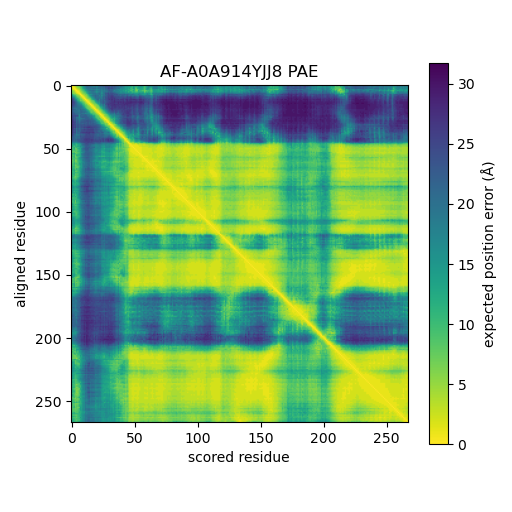1
ATOM 697 O O . MET A 1 87 ? 3.221 19.155 -0.588 1.00 83.94 87 MET A O 1
ATOM 701 N N . VAL A 1 88 ? 4.852 18.653 0.859 1.00 85.31 88 VAL A N 1
ATOM 702 C CA . VAL A 1 88 ? 4.264 17.376 1.281 1.00 85.31 88 VAL A CA 1
ATOM 703 C C . VAL A 1 88 ? 2.961 17.608 2.051 1.00 85.31 88 VAL A C 1
ATOM 705 O O . VAL A 1 88 ? 1.960 16.954 1.760 1.00 85.31 88 VAL A O 1
ATOM 708 N N . LEU A 1 89 ? 2.928 18.571 2.976 1.00 88.75 89 LEU A N 1
ATOM 709 C CA . LEU A 1 89 ? 1.733 18.888 3.764 1.00 88.75 89 LEU A CA 1
ATOM 710 C C . LEU A 1 89 ? 0.583 19.432 2.907 1.00 88.75 89 LEU A C 1
ATOM 712 O O . LEU A 1 89 ? -0.562 19.042 3.132 1.00 88.75 89 LEU A O 1
ATOM 716 N N . MET A 1 90 ? 0.872 20.246 1.885 1.00 88.62 90 MET A N 1
ATOM 717 C CA . MET A 1 90 ? -0.139 20.756 0.945 1.00 88.62 90 MET A CA 1
ATOM 718 C C . MET A 1 90 ? -0.909 19.639 0.225 1.00 88.62 90 MET A C 1
ATOM 720 O O . MET A 1 90 ? -2.058 19.834 -0.156 1.00 88.62 90 MET A O 1
ATOM 724 N N . THR A 1 91 ? -0.305 18.459 0.067 1.00 86.06 91 THR A N 1
ATOM 725 C CA . THR A 1 91 ? -0.949 17.297 -0.573 1.00 86.06 91 THR A CA 1
ATOM 726 C C . THR A 1 91 ? -1.778 16.438 0.390 1.00 86.06 91 THR A C 1
ATOM 728 O O . THR A 1 91 ? -2.328 15.417 -0.010 1.00 86.06 91 THR A O 1
ATOM 731 N N . GLY A 1 92 ? -1.846 16.796 1.679 1.00 88.75 92 GLY A N 1
ATOM 732 C CA . GLY A 1 92 ? -2.517 15.981 2.700 1.00 88.75 92 GLY A CA 1
ATOM 733 C C . GLY A 1 92 ? -1.782 14.678 3.047 1.00 88.75 92 GLY A C 1
ATOM 734 O O . GLY A 1 92 ? -2.363 13.789 3.678 1.00 88.75 92 GLY A O 1
ATOM 735 N N . THR A 1 93 ? -0.513 14.562 2.638 1.00 89.56 93 THR A N 1
ATOM 736 C CA . THR A 1 93 ? 0.368 13.430 2.946 1.00 89.56 93 THR A CA 1
ATOM 737 C C . THR A 1 93 ? 0.778 13.457 4.421 1.00 89.56 93 THR A C 1
ATOM 739 O O . THR A 1 93 ? 1.063 14.513 4.988 1.00 89.56 93 THR A O 1
ATOM 742 N N . ILE A 1 94 ? 0.846 12.282 5.044 1.00 91.06 94 ILE A N 1
ATOM 743 C CA . ILE A 1 94 ? 1.158 12.090 6.464 1.00 91.06 94 ILE A CA 1
ATOM 744 C C . ILE A 1 94 ? 2.429 11.256 6.665 1.00 91.06 94 ILE A C 1
ATOM 746 O O . ILE A 1 94 ? 2.937 10.608 5.747 1.00 91.06 94 ILE A O 1
ATOM 750 N N . SER A 1 95 ? 2.953 11.269 7.889 1.00 91.00 95 SER A N 1
ATOM 751 C CA . SER A 1 95 ? 4.142 10.502 8.265 1.00 91.00 95 SER A CA 1
ATOM 752 C C . SER A 1 95 ? 3.843 9.007 8.392 1.00 91.00 95 SER A C 1
ATOM 754 O O . SER A 1 95 ? 2.767 8.613 8.841 1.00 91.00 95 SER A O 1
ATOM 756 N N . SER A 1 96 ? 4.825 8.161 8.070 1.00 87.38 96 SER A N 1
ATOM 757 C CA . SER A 1 96 ? 4.763 6.707 8.263 1.00 87.38 96 SER A CA 1
ATOM 758 C C . SER A 1 96 ? 4.909 6.254 9.715 1.00 87.38 96 SER A C 1
ATOM 760 O O . SER A 1 96 ? 5.006 5.053 9.972 1.00 87.38 96 SER A O 1
ATOM 762 N N . SER A 1 97 ? 4.950 7.181 10.677 1.00 89.62 97 SER A N 1
ATOM 763 C CA . SER A 1 97 ? 4.933 6.826 12.093 1.00 89.62 97 SER A CA 1
ATOM 764 C C . SER A 1 97 ? 3.590 6.198 12.473 1.00 89.62 97 SER A C 1
ATOM 766 O O . SER A 1 97 ? 2.523 6.653 12.054 1.00 89.62 97 SER A O 1
ATOM 768 N N . SER A 1 98 ? 3.630 5.162 13.315 1.00 87.50 98 SER A N 1
ATOM 769 C CA . SER A 1 98 ? 2.415 4.485 13.781 1.00 87.50 98 SER A CA 1
ATOM 770 C C . SER A 1 98 ? 1.447 5.457 14.454 1.00 87.50 98 SER A C 1
ATOM 772 O O . SER A 1 98 ? 0.252 5.370 14.217 1.00 87.50 98 SER A O 1
ATOM 774 N N . GLN A 1 99 ? 1.972 6.422 15.216 1.00 91.25 99 GLN A N 1
ATOM 775 C CA . GLN A 1 99 ? 1.195 7.472 15.878 1.00 91.25 99 GLN A CA 1
ATOM 776 C C . GLN A 1 99 ? 0.461 8.375 14.878 1.00 91.25 99 GLN A C 1
ATOM 778 O O . GLN A 1 99 ? -0.707 8.681 15.086 1.00 91.25 99 GLN A O 1
ATOM 783 N N . SER A 1 100 ? 1.116 8.786 13.782 1.00 91.62 100 SER A N 1
ATOM 784 C CA . SER A 1 100 ? 0.488 9.640 12.766 1.00 91.62 100 SER A CA 1
ATOM 785 C C . SER A 1 100 ? -0.638 8.905 12.051 1.00 91.62 100 SER A C 1
ATOM 787 O O . SER A 1 100 ? -1.704 9.475 11.826 1.00 91.62 100 SER A O 1
ATOM 789 N N . ILE A 1 101 ? -0.408 7.641 11.694 1.00 89.62 101 ILE A N 1
ATOM 790 C CA . ILE A 1 101 ? -1.423 6.834 11.023 1.00 89.62 101 ILE A CA 1
ATOM 791 C C . ILE A 1 101 ? -2.577 6.537 11.991 1.00 89.62 101 ILE A C 1
ATOM 793 O O . ILE A 1 101 ? -3.733 6.749 11.639 1.00 89.62 101 ILE A O 1
ATOM 797 N N . GLU A 1 102 ? -2.285 6.114 13.222 1.00 88.94 102 GLU A N 1
ATOM 798 C CA . GLU A 1 102 ? -3.292 5.855 14.256 1.00 88.94 102 GLU A CA 1
ATOM 799 C C . GLU A 1 102 ? -4.135 7.096 14.546 1.00 88.94 102 GLU A C 1
ATOM 801 O O . GLU A 1 102 ? -5.357 6.995 14.600 1.00 88.94 102 GLU A O 1
ATOM 806 N N . HIS A 1 103 ? -3.522 8.277 14.643 1.00 90.44 103 HIS A N 1
ATOM 807 C CA . HIS A 1 103 ? -4.236 9.536 14.835 1.00 90.44 103 HIS A CA 1
ATOM 808 C C . HIS A 1 103 ? -5.257 9.797 13.723 1.00 90.44 103 HIS A C 1
ATOM 810 O O . HIS A 1 103 ? -6.403 10.113 14.027 1.00 90.44 103 HIS A O 1
ATOM 816 N N . VAL A 1 104 ? -4.876 9.629 12.450 1.00 88.19 104 VAL A N 1
ATOM 817 C CA . VAL A 1 104 ? -5.781 9.840 11.302 1.00 88.19 104 VAL A CA 1
ATOM 818 C C . VAL A 1 104 ? -6.895 8.796 11.265 1.00 88.19 104 VAL A C 1
ATOM 820 O O . VAL A 1 104 ? -8.030 9.117 10.917 1.00 88.19 104 VAL A O 1
ATOM 823 N N . LEU A 1 105 ? -6.586 7.554 11.635 1.00 83.19 105 LEU A N 1
ATOM 824 C CA . LEU A 1 105 ? -7.548 6.455 11.650 1.00 83.19 105 LEU A CA 1
ATOM 825 C C . LEU A 1 105 ? -8.460 6.454 12.880 1.00 83.19 105 LEU A C 1
ATOM 827 O O . LEU A 1 105 ? -9.456 5.754 12.881 1.00 83.19 105 LEU A O 1
ATOM 831 N N . THR A 1 106 ? -8.152 7.201 13.934 1.00 84.12 106 THR A N 1
ATOM 832 C CA . THR A 1 106 ? -8.978 7.237 15.155 1.00 84.12 106 THR A CA 1
ATOM 833 C C . THR A 1 106 ? -9.785 8.525 15.292 1.00 84.12 106 THR A C 1
ATOM 835 O O . THR A 1 106 ? -10.500 8.693 16.279 1.00 84.12 106 THR A O 1
ATOM 838 N N . GLN A 1 107 ? -9.720 9.417 14.296 1.00 81.50 107 GLN A N 1
ATOM 839 C CA . GLN A 1 107 ? -10.562 10.611 14.249 1.00 81.50 107 GLN A CA 1
ATOM 840 C C . GLN A 1 107 ? -12.052 10.248 14.245 1.00 81.50 107 GLN A C 1
ATOM 842 O O . GLN A 1 107 ? -12.471 9.260 13.644 1.00 81.50 107 GLN A O 1
ATOM 847 N N . ALA A 1 108 ? -12.867 11.101 14.871 1.00 75.94 108 ALA A N 1
ATOM 848 C CA . ALA A 1 108 ? -14.325 10.968 14.851 1.00 75.94 108 ALA A CA 1
ATOM 849 C C . ALA A 1 108 ? -14.914 11.155 13.438 1.00 75.94 108 ALA A C 1
ATOM 851 O O . ALA A 1 108 ? -16.005 10.662 13.142 1.00 75.94 108 ALA A O 1
ATOM 852 N N . GLU A 1 109 ? -14.191 11.865 12.564 1.00 78.25 109 GLU A N 1
ATOM 853 C CA . GLU A 1 109 ? -14.564 12.046 11.165 1.00 78.25 109 GLU A CA 1
ATOM 854 C C . GLU A 1 109 ? -14.539 10.702 10.420 1.00 78.25 109 GLU A C 1
ATOM 856 O O . GLU A 1 109 ? -13.521 10.011 10.359 1.00 78.25 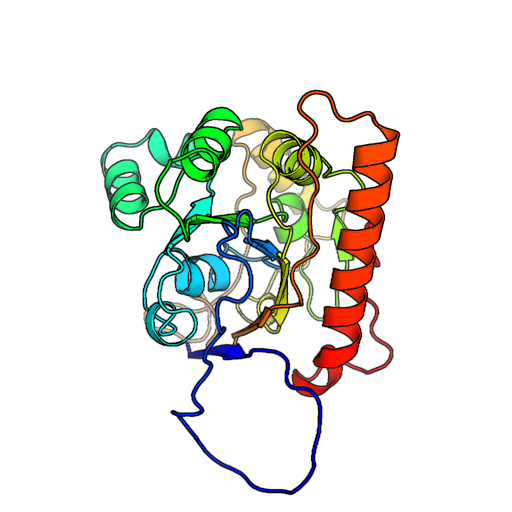109 GLU A O 1
ATOM 861 N N . LYS A 1 110 ? -15.669 10.345 9.804 1.00 77.44 110 LYS A N 1
ATOM 862 C CA . LYS A 1 110 ? -15.769 9.143 8.972 1.00 77.44 110 LYS A CA 1
ATOM 863 C C . LYS A 1 110 ? -15.205 9.381 7.569 1.00 77.44 110 LYS A C 1
ATOM 865 O O . LYS A 1 110 ? -15.145 10.508 7.092 1.00 77.44 110 LYS A O 1
ATOM 870 N N . GLY A 1 111 ? -14.838 8.293 6.889 1.00 76.75 111 GLY A N 1
ATOM 871 C CA . GLY A 1 111 ? -14.368 8.340 5.499 1.00 76.75 111 GLY A CA 1
ATOM 872 C C . GLY A 1 111 ? -12.872 8.622 5.341 1.00 76.75 111 GLY A C 1
ATOM 873 O O . GLY A 1 111 ? -12.432 8.974 4.253 1.00 76.75 111 GLY A O 1
ATOM 874 N N . ARG A 1 112 ? -12.067 8.469 6.397 1.00 84.00 112 ARG A N 1
ATOM 875 C CA . ARG A 1 112 ? -10.607 8.637 6.339 1.00 84.00 112 ARG A CA 1
ATOM 876 C C . ARG A 1 112 ? -9.921 7.374 5.820 1.00 84.00 112 ARG A C 1
ATOM 878 O O . ARG A 1 112 ? -9.899 6.356 6.501 1.00 84.00 112 ARG A O 1
ATOM 885 N N . ALA A 1 113 ? -9.273 7.458 4.664 1.00 84.00 113 ALA A N 1
ATOM 886 C CA . ALA A 1 113 ? -8.426 6.389 4.147 1.00 84.00 113 ALA A CA 1
ATOM 887 C C . ALA A 1 113 ? -6.947 6.749 4.326 1.00 84.00 113 ALA A C 1
ATOM 889 O O . ALA A 1 113 ? -6.533 7.863 4.027 1.00 84.00 113 ALA A O 1
ATOM 890 N N . VAL A 1 114 ? -6.135 5.796 4.778 1.00 86.88 114 VAL A N 1
ATOM 891 C CA . VAL A 1 114 ? -4.676 5.954 4.827 1.00 86.88 114 VAL A CA 1
ATOM 892 C C . VAL A 1 114 ? -4.053 5.040 3.790 1.00 86.88 114 VAL A C 1
ATOM 894 O O . VAL A 1 114 ? -4.351 3.848 3.797 1.00 86.88 114 VAL A O 1
ATOM 897 N N . CYS A 1 115 ? -3.203 5.618 2.940 1.00 86.12 115 CYS A N 1
ATOM 898 C CA . CYS A 1 115 ? -2.543 4.956 1.825 1.00 86.12 115 CYS A CA 1
ATOM 899 C C . CYS A 1 115 ? -1.080 4.679 2.142 1.00 86.12 115 CYS A C 1
ATOM 901 O O . CYS A 1 115 ? -0.234 5.562 2.025 1.00 86.12 115 CYS A O 1
ATOM 903 N N . VAL A 1 116 ? -0.789 3.451 2.575 1.00 82.94 116 VAL A N 1
ATOM 904 C CA . VAL A 1 116 ? 0.583 3.020 2.871 1.00 82.94 116 VAL A CA 1
ATOM 905 C C . VAL A 1 116 ? 1.158 2.325 1.652 1.00 82.94 116 VAL A C 1
ATOM 907 O O . VAL A 1 116 ? 0.611 1.317 1.208 1.00 82.94 116 VAL A O 1
ATOM 910 N N . ILE A 1 117 ? 2.284 2.841 1.167 1.00 78.19 117 ILE A N 1
ATOM 911 C CA . ILE A 1 117 ? 3.098 2.153 0.172 1.00 78.19 117 ILE A CA 1
ATOM 912 C C . ILE A 1 117 ? 3.866 1.054 0.891 1.00 78.19 117 ILE A C 1
ATOM 914 O O . ILE A 1 117 ? 4.732 1.326 1.723 1.00 78.19 117 ILE A O 1
ATOM 918 N N . LEU A 1 118 ? 3.508 -0.195 0.601 1.00 74.19 118 LEU A N 1
ATOM 919 C CA . LEU A 1 118 ? 4.138 -1.336 1.253 1.00 74.19 118 LEU A CA 1
ATOM 920 C C . LEU A 1 118 ? 5.521 -1.633 0.694 1.00 74.19 118 LEU A C 1
ATOM 922 O O . LEU A 1 118 ? 6.267 -2.260 1.426 1.00 74.19 118 LEU A O 1
ATOM 926 N N . GLY A 1 119 ? 5.850 -1.190 -0.527 1.00 65.75 119 GLY A N 1
ATOM 927 C CA . GLY A 1 119 ? 7.147 -1.355 -1.193 1.00 65.75 119 GLY A CA 1
ATOM 928 C C . GLY A 1 119 ? 8.240 -0.414 -0.668 1.00 65.75 119 GLY A C 1
ATOM 929 O O . GLY A 1 119 ? 7.983 0.739 -0.328 1.00 65.75 119 GLY A O 1
ATOM 930 N N . GLY A 1 120 ? 9.481 -0.896 -0.603 1.00 61.47 120 GLY A N 1
ATOM 931 C CA . GLY A 1 120 ? 10.651 -0.145 -0.150 1.00 61.47 120 GLY A CA 1
ATOM 932 C C . GLY A 1 120 ? 11.667 0.137 -1.259 1.00 61.47 120 GLY A C 1
ATOM 933 O O . GLY A 1 120 ? 11.614 -0.413 -2.358 1.00 61.47 120 GLY A O 1
ATOM 934 N N . ALA A 1 121 ? 12.674 0.953 -0.931 1.00 57.69 121 ALA A N 1
ATOM 935 C CA . ALA A 1 121 ? 13.782 1.289 -1.832 1.00 57.69 121 ALA A CA 1
ATOM 936 C C . ALA A 1 121 ? 14.568 0.065 -2.345 1.00 57.69 121 ALA A C 1
ATOM 938 O O . ALA A 1 121 ? 15.273 0.166 -3.337 1.00 57.69 121 ALA A O 1
ATOM 939 N N . GLU A 1 122 ? 14.475 -1.083 -1.670 1.00 57.19 122 GLU A N 1
ATOM 940 C CA . GLU A 1 122 ? 15.127 -2.326 -2.092 1.00 57.19 122 GLU A CA 1
ATOM 941 C C . GLU A 1 122 ? 14.397 -2.994 -3.260 1.00 57.19 122 GLU A C 1
ATOM 943 O O . GLU A 1 122 ? 15.052 -3.376 -4.225 1.00 57.19 122 GLU A O 1
ATOM 948 N N . GLU A 1 123 ? 13.061 -3.066 -3.225 1.00 61.16 123 GLU A N 1
ATOM 949 C CA . GLU A 1 123 ? 12.278 -3.585 -4.357 1.00 61.16 123 GLU A CA 1
ATOM 950 C C . GLU A 1 123 ? 12.339 -2.651 -5.552 1.00 61.16 123 GLU A C 1
ATOM 952 O O . GLU A 1 123 ? 12.348 -3.119 -6.689 1.00 61.16 123 GLU A O 1
ATOM 957 N N . ALA A 1 124 ? 12.449 -1.344 -5.292 1.00 60.59 124 ALA A N 1
ATOM 958 C CA . ALA A 1 124 ? 12.636 -0.349 -6.334 1.00 60.59 124 ALA A CA 1
ATOM 959 C C . ALA A 1 124 ? 13.940 -0.527 -7.123 1.00 60.59 124 ALA A C 1
ATOM 961 O O . ALA A 1 124 ? 14.081 0.028 -8.203 1.00 60.59 124 ALA A O 1
ATOM 962 N N . LEU A 1 125 ? 14.903 -1.287 -6.596 1.00 57.88 125 LEU A N 1
ATOM 963 C CA . LEU A 1 125 ? 16.159 -1.591 -7.279 1.00 57.88 125 LEU A CA 1
ATOM 964 C C . LEU A 1 125 ? 16.144 -2.929 -8.017 1.00 57.88 125 LEU A C 1
ATOM 966 O O . LEU A 1 125 ? 17.052 -3.161 -8.802 1.00 57.88 125 LEU A O 1
ATOM 970 N N . ASP A 1 126 ? 15.182 -3.804 -7.726 1.00 59.28 126 ASP A N 1
ATOM 971 C CA . ASP A 1 126 ? 15.033 -5.116 -8.370 1.00 59.28 126 ASP A CA 1
ATOM 972 C C . ASP A 1 126 ? 13.862 -5.089 -9.390 1.00 59.28 126 ASP A C 1
ATOM 974 O O . ASP A 1 126 ? 13.337 -6.127 -9.801 1.00 59.28 126 ASP A O 1
ATOM 978 N N . SER A 1 127 ? 13.410 -3.894 -9.800 1.00 61.62 127 SER A N 1
ATOM 979 C CA . SER A 1 127 ? 12.215 -3.719 -10.634 1.00 61.62 127 SER A CA 1
ATOM 980 C C . SER A 1 127 ? 12.547 -3.808 -12.112 1.00 61.62 127 SER A C 1
ATOM 982 O O . SER A 1 127 ? 12.782 -2.820 -12.812 1.00 61.62 127 SER A O 1
ATOM 984 N N . HIS A 1 128 ? 12.552 -5.037 -12.597 1.00 65.94 128 HIS A N 1
ATOM 985 C CA . HIS A 1 128 ? 12.711 -5.328 -14.010 1.00 65.94 128 HIS A CA 1
AT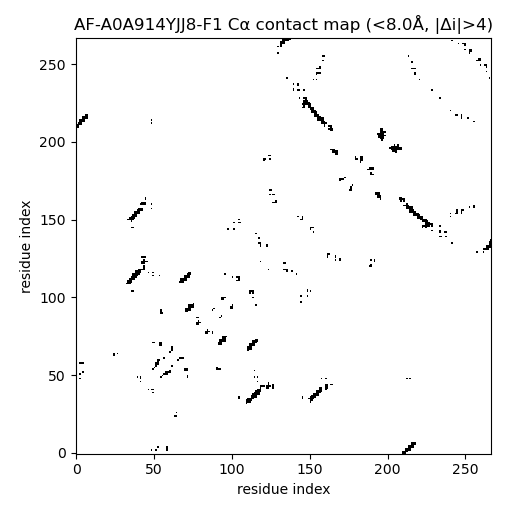OM 986 C C . HIS A 1 128 ? 11.351 -5.568 -14.668 1.00 65.94 128 HIS A C 1
ATOM 988 O O . HIS A 1 128 ? 10.439 -6.059 -13.997 1.00 65.94 128 HIS A O 1
ATOM 994 N N . PRO A 1 129 ? 11.203 -5.238 -15.967 1.00 63.81 129 PRO A N 1
ATOM 995 C CA . PRO A 1 129 ? 10.079 -5.726 -16.758 1.00 63.81 129 PRO A CA 1
ATOM 996 C C . PRO A 1 129 ? 9.911 -7.235 -16.528 1.00 63.81 129 PRO A C 1
ATOM 998 O O . PRO A 1 129 ? 10.910 -7.949 -16.464 1.00 63.81 129 PRO A O 1
ATOM 1001 N N . ASP A 1 130 ? 8.672 -7.680 -16.322 1.00 69.00 130 ASP A N 1
ATOM 1002 C CA . ASP A 1 130 ? 8.291 -9.077 -16.046 1.00 69.00 130 ASP A CA 1
ATOM 1003 C C . ASP A 1 130 ? 8.700 -9.649 -14.673 1.00 69.00 130 ASP A C 1
ATOM 1005 O O . ASP A 1 130 ? 8.449 -10.820 -14.390 1.00 69.00 130 ASP A O 1
ATOM 1009 N N . ASN A 1 131 ? 9.264 -8.832 -13.775 1.00 74.06 131 ASN A N 1
ATOM 1010 C CA . ASN A 1 131 ? 9.431 -9.202 -12.371 1.00 74.06 131 ASN A CA 1
ATOM 1011 C C . ASN A 1 131 ? 8.172 -8.804 -11.572 1.00 74.06 131 ASN A C 1
ATOM 1013 O O . ASN A 1 131 ? 7.856 -7.616 -11.458 1.00 74.06 131 ASN A O 1
ATOM 1017 N N . PHE A 1 132 ? 7.513 -9.782 -10.942 1.00 80.38 132 PHE A N 1
ATOM 1018 C CA . PHE A 1 132 ? 6.326 -9.595 -10.094 1.00 80.38 132 PHE A CA 1
ATOM 1019 C C . PHE A 1 132 ? 6.564 -10.000 -8.628 1.00 80.38 132 PHE A C 1
ATOM 1021 O O . PHE A 1 132 ? 5.632 -10.370 -7.916 1.00 80.38 132 PHE A O 1
ATOM 1028 N N . ASP A 1 133 ? 7.808 -9.925 -8.156 1.00 80.06 133 ASP A N 1
ATOM 1029 C CA . ASP A 1 133 ? 8.144 -10.285 -6.781 1.00 80.06 133 ASP A CA 1
ATOM 1030 C C . ASP A 1 133 ? 7.755 -9.181 -5.778 1.00 80.06 133 ASP A C 1
ATOM 1032 O O . ASP A 1 133 ? 7.933 -7.983 -6.003 1.00 80.06 133 ASP A O 1
ATOM 1036 N N . LEU A 1 134 ? 7.249 -9.576 -4.621 1.00 78.88 134 LEU A N 1
ATOM 1037 C CA . LEU A 1 134 ? 6.722 -8.701 -3.589 1.00 78.88 134 LEU A CA 1
ATOM 1038 C C . LEU A 1 134 ? 7.314 -9.047 -2.237 1.00 78.88 134 LEU A C 1
ATOM 1040 O O . LEU A 1 134 ? 6.958 -10.071 -1.662 1.00 78.88 134 LEU A O 1
ATOM 1044 N N . LYS A 1 135 ? 8.154 -8.160 -1.692 1.00 81.62 135 LYS A N 1
ATOM 1045 C CA . LYS A 1 135 ? 8.712 -8.327 -0.346 1.00 81.62 135 LYS A CA 1
ATOM 1046 C C . LYS A 1 135 ? 7.684 -7.905 0.703 1.00 81.62 135 LYS A C 1
ATOM 1048 O O . LYS A 1 135 ? 7.768 -6.825 1.291 1.00 81.62 135 LYS A O 1
ATOM 1053 N N . LEU A 1 136 ? 6.683 -8.748 0.914 1.00 83.81 136 LEU A N 1
ATOM 1054 C CA . LEU A 1 136 ? 5.535 -8.480 1.773 1.00 83.81 136 LEU A CA 1
ATOM 1055 C C . LEU A 1 136 ? 5.458 -9.445 2.965 1.00 83.81 136 LEU A C 1
ATOM 1057 O O . LEU A 1 136 ? 4.970 -9.040 4.014 1.00 83.81 136 LEU A O 1
ATOM 1061 N N . SER A 1 137 ? 6.025 -10.653 2.894 1.00 84.12 137 SER A N 1
ATOM 1062 C CA . SER A 1 137 ? 5.880 -11.690 3.938 1.00 84.12 137 SER A CA 1
ATOM 1063 C C . SER A 1 137 ? 6.397 -11.261 5.313 1.00 84.12 137 SER A C 1
ATOM 1065 O O . SER A 1 137 ? 5.850 -11.643 6.349 1.00 84.12 137 SER A O 1
ATOM 1067 N N . SER A 1 138 ? 7.433 -10.421 5.334 1.00 84.69 138 SER A N 1
ATOM 1068 C CA . SER A 1 138 ? 8.017 -9.859 6.559 1.00 84.69 138 SER A CA 1
ATOM 1069 C C . SER A 1 138 ? 7.337 -8.567 7.041 1.00 84.69 138 SER A C 1
ATOM 1071 O O . SER A 1 138 ? 7.588 -8.113 8.159 1.00 84.69 138 SER A O 1
ATOM 1073 N N . ARG A 1 139 ? 6.463 -7.948 6.237 1.00 85.56 139 ARG A N 1
ATOM 1074 C CA . ARG A 1 139 ? 5.931 -6.597 6.476 1.00 85.56 139 ARG A CA 1
ATOM 1075 C C . ARG A 1 139 ? 4.557 -6.627 7.130 1.00 85.56 139 ARG A C 1
ATOM 1077 O O . ARG A 1 139 ? 3.565 -6.227 6.548 1.00 85.56 139 ARG A O 1
ATOM 1084 N N . LYS A 1 140 ? 4.498 -7.002 8.404 1.00 90.75 140 LYS A N 1
ATOM 1085 C CA . LYS A 1 140 ? 3.222 -7.179 9.128 1.00 90.75 140 LYS A CA 1
ATOM 1086 C C . LYS A 1 140 ? 2.752 -5.956 9.935 1.00 90.75 140 LYS A C 1
ATOM 1088 O O . LYS A 1 140 ? 1.700 -5.981 10.573 1.00 90.75 140 LYS A O 1
ATOM 1093 N N . GLY A 1 141 ? 3.515 -4.858 9.917 1.00 89.31 141 GLY A N 1
ATOM 1094 C CA . GLY A 1 141 ? 3.240 -3.664 10.731 1.00 89.31 141 GLY A CA 1
ATOM 1095 C C . GLY A 1 141 ? 1.899 -2.990 10.421 1.00 89.31 141 GLY A C 1
ATOM 1096 O O . GLY A 1 141 ? 1.198 -2.562 11.338 1.00 89.31 141 GLY A O 1
ATOM 1097 N N . PHE A 1 142 ? 1.505 -2.957 9.145 1.00 88.12 142 PHE A N 1
ATOM 1098 C CA . PHE A 1 142 ? 0.218 -2.397 8.729 1.00 88.12 142 PHE A CA 1
ATOM 1099 C C . PHE A 1 142 ? -0.966 -3.224 9.246 1.00 88.12 142 PHE A C 1
ATOM 1101 O O . PHE A 1 142 ? -1.976 -2.657 9.651 1.00 88.12 142 PHE A O 1
ATOM 1108 N N . VAL A 1 143 ? -0.825 -4.554 9.290 1.00 92.44 143 VAL A N 1
ATOM 1109 C CA . VAL A 1 143 ? -1.861 -5.476 9.776 1.00 92.44 143 VAL A CA 1
ATOM 1110 C C . VAL A 1 143 ? -2.072 -5.277 11.267 1.00 92.44 143 VAL A C 1
ATOM 1112 O O . VAL A 1 143 ? -3.200 -5.148 11.736 1.00 92.44 143 VAL A O 1
ATOM 1115 N N . LYS A 1 144 ? -0.971 -5.166 12.018 1.00 93.19 144 LYS A N 1
ATOM 1116 C CA . LYS A 1 144 ? -1.013 -4.845 13.446 1.00 93.19 144 LYS A CA 1
ATOM 1117 C C . LYS A 1 144 ? -1.755 -3.533 13.702 1.00 93.19 144 LYS A C 1
ATOM 1119 O O . LYS A 1 144 ? -2.553 -3.449 14.633 1.00 93.19 144 LYS A O 1
ATOM 1124 N N . LEU A 1 145 ? -1.503 -2.515 12.882 1.00 90.62 145 LEU A N 1
ATOM 1125 C CA . LEU A 1 145 ? -2.167 -1.223 13.008 1.00 90.62 145 LEU A CA 1
ATOM 1126 C C . LEU A 1 145 ? -3.655 -1.306 12.658 1.00 90.62 145 LEU A C 1
ATOM 1128 O O . LEU A 1 145 ? -4.478 -0.734 13.373 1.00 90.62 145 LEU A O 1
ATOM 1132 N N . ALA A 1 146 ? -3.998 -2.070 11.621 1.00 89.69 146 ALA A N 1
ATOM 1133 C CA . ALA A 1 146 ? -5.372 -2.333 11.222 1.00 89.69 146 ALA A CA 1
ATOM 1134 C C . ALA A 1 146 ? -6.177 -3.011 12.331 1.00 89.69 146 ALA A C 1
ATOM 1136 O O . ALA A 1 146 ? -7.258 -2.547 12.684 1.00 89.69 146 ALA A O 1
ATOM 1137 N N . LEU A 1 147 ? -5.605 -4.039 12.962 1.00 93.38 147 LEU A N 1
ATOM 1138 C CA . LEU A 1 147 ? -6.212 -4.722 14.105 1.00 93.38 147 LEU A CA 1
ATOM 1139 C C . LEU A 1 147 ? -6.431 -3.767 15.283 1.00 93.38 147 LEU A C 1
ATOM 1141 O O . LEU A 1 147 ? -7.531 -3.714 15.828 1.00 93.38 147 LEU A O 1
ATOM 1145 N N . LYS A 1 148 ? -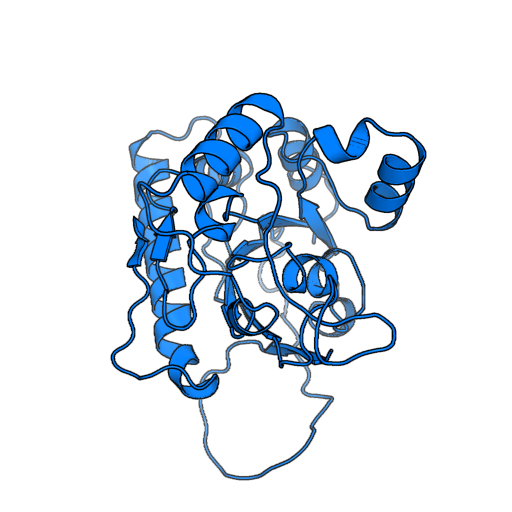5.435 -2.948 15.636 1.00 91.56 148 LYS A N 1
ATOM 1146 C CA . LYS A 1 148 ? -5.543 -1.990 16.753 1.00 91.56 148 LYS A CA 1
ATOM 1147 C C . LYS A 1 148 ? -6.630 -0.937 16.560 1.00 91.56 148 LYS A C 1
ATOM 1149 O O . LYS A 1 148 ? -7.335 -0.575 17.508 1.00 91.56 148 LYS A O 1
ATOM 1154 N N . THR A 1 149 ? -6.757 -0.450 15.333 1.00 87.88 149 THR A N 1
ATOM 1155 C CA . THR A 1 149 ? -7.683 0.629 14.975 1.00 87.88 149 THR A CA 1
ATOM 1156 C C . THR A 1 149 ? -9.070 0.106 14.586 1.00 87.88 149 THR A C 1
ATOM 1158 O O . THR A 1 149 ? -10.048 0.826 14.754 1.00 87.88 149 THR A O 1
ATOM 1161 N N . GLY A 1 150 ? -9.192 -1.172 14.207 1.00 88.06 150 GLY A N 1
ATOM 1162 C CA . GLY A 1 150 ? -10.445 -1.768 13.722 1.00 88.06 150 GLY A CA 1
ATOM 1163 C C . GLY A 1 150 ? -10.709 -1.443 12.259 1.00 88.06 150 GLY A C 1
ATOM 1164 O O . GLY A 1 150 ? -11.843 -1.174 11.878 1.00 88.06 150 GLY A O 1
ATOM 1165 N N . SER A 1 151 ? -9.635 -1.391 11.483 1.00 84.81 151 SER A N 1
ATOM 1166 C CA . SER A 1 151 ? -9.605 -0.751 10.185 1.00 84.81 151 SER A CA 1
ATOM 1167 C C . SER A 1 151 ? -9.572 -1.749 9.039 1.00 84.81 151 SER A C 1
ATOM 1169 O O . SER A 1 151 ? -8.657 -2.566 8.986 1.00 84.81 151 SER A O 1
ATOM 1171 N N . ASP A 1 152 ? -10.544 -1.676 8.130 1.00 87.25 152 ASP A N 1
ATOM 1172 C CA . ASP A 1 152 ? -10.679 -2.604 7.001 1.00 87.25 152 ASP A CA 1
ATOM 1173 C C . ASP A 1 152 ? -9.526 -2.511 5.990 1.00 87.25 152 ASP A C 1
ATOM 1175 O O . ASP A 1 152 ? -9.350 -1.507 5.307 1.00 87.25 152 ASP A O 1
ATOM 1179 N N . LEU A 1 153 ? -8.793 -3.604 5.795 1.00 86.75 153 LEU A N 1
ATOM 1180 C CA . LEU A 1 153 ? -7.689 -3.632 4.839 1.00 86.75 153 LEU A CA 1
ATOM 1181 C C . LEU A 1 153 ? -8.203 -3.720 3.405 1.00 86.75 153 LEU A C 1
ATOM 1183 O O . LEU A 1 153 ? -8.939 -4.640 3.067 1.00 86.75 153 LEU A O 1
ATOM 1187 N N . VAL A 1 154 ? -7.767 -2.820 2.527 1.00 85.06 154 VAL A N 1
ATOM 1188 C CA . VAL A 1 154 ? -8.100 -2.896 1.096 1.00 85.06 154 VAL A CA 1
ATOM 1189 C C . VAL A 1 154 ? -6.837 -3.168 0.276 1.00 85.06 154 VAL A C 1
ATOM 1191 O O . VAL A 1 154 ? -5.942 -2.317 0.297 1.00 85.06 154 VAL A O 1
ATOM 1194 N N . PRO A 1 155 ? -6.753 -4.298 -0.453 1.00 86.12 155 PRO A N 1
ATOM 1195 C CA . PRO A 1 155 ? -5.652 -4.567 -1.368 1.00 86.12 155 PRO A CA 1
ATOM 1196 C C . PRO A 1 155 ? -5.782 -3.693 -2.617 1.00 86.12 155 PRO A C 1
ATOM 1198 O O . PRO A 1 155 ? -6.866 -3.530 -3.182 1.00 86.12 155 PRO A O 1
ATOM 1201 N N . VAL A 1 156 ? -4.668 -3.123 -3.059 1.00 81.44 156 VAL A N 1
ATOM 1202 C CA . VAL A 1 156 ? -4.588 -2.303 -4.270 1.00 81.44 156 VAL A CA 1
ATOM 1203 C C . VAL A 1 156 ? -3.313 -2.677 -5.006 1.00 81.44 156 VAL A C 1
ATOM 1205 O O . VAL A 1 156 ? -2.266 -2.801 -4.375 1.00 81.44 156 VAL A O 1
ATOM 1208 N N . TYR A 1 157 ? -3.398 -2.827 -6.325 1.00 83.44 157 TYR A N 1
ATOM 1209 C CA . TYR A 1 157 ? -2.268 -3.171 -7.180 1.00 83.44 157 TYR A CA 1
ATOM 1210 C C . TYR A 1 157 ? -2.177 -2.219 -8.374 1.00 83.44 157 TYR A C 1
ATOM 1212 O O . TYR A 1 157 ? -3.192 -1.880 -8.987 1.00 83.44 157 TYR A O 1
ATOM 1220 N N . ASN A 1 158 ? -0.959 -1.812 -8.724 1.00 80.88 158 ASN A N 1
ATOM 1221 C CA . ASN A 1 158 ? -0.695 -0.920 -9.847 1.00 80.88 158 ASN A CA 1
ATOM 1222 C C . ASN A 1 158 ? -0.030 -1.672 -11.009 1.00 80.88 158 ASN A C 1
ATOM 1224 O O . ASN A 1 158 ? 1.088 -2.175 -10.899 1.00 80.88 158 ASN A O 1
ATOM 1228 N N . PHE A 1 159 ? -0.701 -1.706 -12.155 1.00 81.56 159 PHE A N 1
ATOM 1229 C CA . PHE A 1 159 ? -0.186 -2.269 -13.399 1.00 81.56 159 PHE A CA 1
ATOM 1230 C C . PHE A 1 159 ? 0.496 -1.192 -14.250 1.00 81.56 159 PHE A C 1
ATOM 1232 O O . PHE A 1 159 ? -0.030 -0.090 -14.403 1.00 81.56 159 PHE A O 1
ATOM 1239 N N . GLY A 1 160 ? 1.643 -1.522 -14.851 1.00 76.69 160 GLY A N 1
ATOM 1240 C CA . GLY A 1 160 ? 2.365 -0.646 -15.787 1.00 76.69 160 GLY A CA 1
ATOM 1241 C C . GLY A 1 160 ? 3.440 0.254 -15.164 1.00 76.69 160 GLY A C 1
ATOM 1242 O O . GLY A 1 160 ? 4.200 0.883 -15.905 1.00 76.69 160 GLY A O 1
ATOM 1243 N N . GLU A 1 161 ? 3.579 0.282 -13.832 1.00 71.50 161 GLU A N 1
ATOM 1244 C CA . GLU A 1 161 ? 4.586 1.117 -13.150 1.00 71.50 161 GLU A CA 1
ATOM 1245 C C . GLU A 1 161 ? 6.017 0.771 -13.564 1.00 71.50 161 GLU A C 1
ATOM 1247 O O . GLU A 1 161 ? 6.816 1.661 -13.848 1.00 71.50 161 GLU A O 1
ATOM 1252 N N . THR A 1 162 ? 6.338 -0.511 -13.727 1.00 69.00 162 THR A N 1
ATOM 1253 C CA . THR A 1 162 ? 7.679 -0.963 -14.132 1.00 69.00 162 THR A CA 1
ATOM 1254 C C . THR A 1 162 ? 8.063 -0.526 -15.549 1.00 69.00 162 THR A C 1
ATOM 1256 O O . THR A 1 162 ? 9.240 -0.496 -15.891 1.00 69.00 162 THR A O 1
ATOM 1259 N N . SER A 1 163 ? 7.089 -0.150 -16.384 1.00 68.06 163 SER A N 1
ATOM 1260 C CA . SER A 1 163 ? 7.336 0.373 -17.734 1.00 68.06 163 SER A CA 1
ATOM 1261 C C . SER A 1 163 ? 7.597 1.885 -17.759 1.00 68.06 163 SER A C 1
ATOM 1263 O O . SER A 1 163 ? 7.981 2.421 -18.799 1.00 68.06 163 SER A O 1
ATOM 1265 N N . THR A 1 164 ? 7.396 2.588 -16.637 1.00 61.75 164 THR A N 1
ATOM 1266 C CA . THR A 1 164 ? 7.561 4.050 -16.561 1.00 61.75 164 THR A CA 1
ATOM 1267 C C . THR A 1 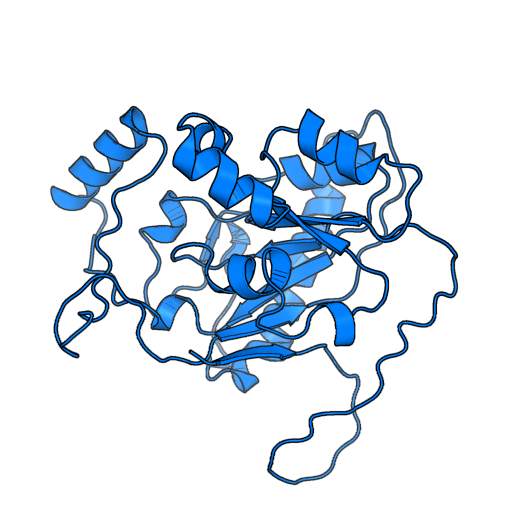164 ? 9.023 4.481 -16.540 1.00 61.75 164 THR A C 1
ATOM 1269 O O . THR A 1 164 ? 9.332 5.590 -16.965 1.00 61.75 164 THR A O 1
ATOM 1272 N N . PHE A 1 165 ? 9.949 3.609 -16.144 1.00 63.41 165 PHE A N 1
ATOM 1273 C CA . PHE A 1 165 ? 11.382 3.871 -16.231 1.00 63.41 165 PHE A CA 1
ATOM 1274 C C . PHE A 1 165 ? 12.136 2.634 -16.690 1.00 63.41 165 PHE A C 1
ATOM 1276 O O . PHE A 1 165 ? 11.793 1.509 -16.337 1.00 63.41 165 PHE A O 1
ATOM 1283 N N . ARG A 1 166 ? 13.226 2.840 -17.431 1.00 58.69 166 ARG A N 1
ATOM 1284 C CA . ARG A 1 166 ? 14.184 1.771 -17.705 1.00 58.69 166 ARG A CA 1
ATOM 1285 C C . ARG A 1 166 ? 15.174 1.700 -16.553 1.00 58.69 166 ARG A C 1
ATOM 1287 O O . ARG A 1 166 ? 16.002 2.596 -16.391 1.00 58.69 166 ARG A O 1
ATOM 1294 N N . GLN A 1 167 ? 15.105 0.631 -15.766 1.00 59.59 167 GLN A N 1
ATOM 1295 C CA . GLN A 1 167 ? 16.184 0.300 -14.842 1.00 59.59 167 GLN A CA 1
ATOM 1296 C C . GLN A 1 167 ? 17.394 -0.215 -15.607 1.00 59.59 167 GLN A C 1
ATOM 1298 O O . GLN A 1 167 ? 17.289 -1.131 -16.426 1.00 59.59 167 GLN A O 1
ATOM 1303 N N . MET A 1 168 ? 18.557 0.364 -15.316 1.00 57.25 168 MET A N 1
ATOM 1304 C CA . MET A 1 168 ? 19.816 -0.255 -15.705 1.00 57.25 168 MET A CA 1
ATOM 1305 C C . MET A 1 168 ? 19.962 -1.579 -14.950 1.00 57.25 168 MET A C 1
ATOM 1307 O O . MET A 1 168 ? 19.671 -1.644 -13.757 1.00 57.25 168 MET A O 1
ATOM 1311 N N . LYS A 1 169 ? 20.410 -2.637 -15.635 1.00 57.47 169 LYS A N 1
ATOM 1312 C CA . LYS A 1 169 ? 20.672 -3.937 -14.998 1.00 57.47 169 LYS A CA 1
ATOM 1313 C C . LYS A 1 169 ? 21.668 -3.737 -13.844 1.00 57.47 169 LYS A C 1
ATOM 1315 O O . LYS A 1 169 ? 22.800 -3.331 -14.093 1.00 57.47 169 LYS A O 1
ATOM 1320 N N . ASN A 1 170 ? 21.263 -4.027 -12.608 1.00 60.84 170 ASN A N 1
ATOM 1321 C CA . ASN A 1 170 ? 22.086 -3.872 -11.401 1.00 60.84 170 ASN A CA 1
ATOM 1322 C C . ASN A 1 170 ? 22.290 -5.215 -10.675 1.00 60.84 170 ASN A C 1
ATOM 1324 O O . ASN A 1 170 ? 22.109 -5.315 -9.460 1.00 60.84 170 ASN A O 1
ATOM 1328 N N . SER A 1 171 ? 22.661 -6.264 -11.416 1.00 60.75 171 SER A N 1
ATOM 1329 C CA . SER A 1 171 ? 22.784 -7.620 -10.870 1.00 60.75 171 SER A CA 1
ATOM 1330 C C . SER A 1 171 ? 23.542 -7.655 -9.533 1.00 60.75 171 SER A C 1
ATOM 1332 O O . SER A 1 171 ? 24.528 -6.935 -9.314 1.00 60.75 171 SER A O 1
ATOM 1334 N N . ARG A 1 172 ? 23.043 -8.486 -8.607 1.00 59.56 172 ARG A N 1
ATOM 1335 C CA . ARG A 1 172 ? 23.650 -8.686 -7.284 1.00 59.56 172 ARG A CA 1
ATOM 1336 C C . ARG A 1 172 ? 25.110 -9.127 -7.455 1.00 59.56 172 ARG A C 1
ATOM 1338 O O . ARG A 1 172 ? 25.388 -10.012 -8.256 1.00 59.56 172 ARG A O 1
ATOM 1345 N N . GLY A 1 173 ? 26.024 -8.470 -6.737 1.00 63.16 173 GLY A N 1
ATOM 1346 C CA . GLY A 1 173 ? 27.478 -8.667 -6.861 1.00 63.16 173 GLY A CA 1
ATOM 1347 C C . GLY A 1 173 ? 28.208 -7.664 -7.769 1.00 63.16 173 GLY A C 1
ATOM 1348 O O . GLY A 1 173 ? 29.425 -7.729 -7.898 1.00 63.16 173 GLY A O 1
ATOM 1349 N N . THR A 1 174 ? 27.510 -6.710 -8.395 1.00 73.19 174 THR A N 1
ATOM 1350 C CA . THR A 1 174 ? 28.167 -5.614 -9.131 1.00 73.19 174 THR A CA 1
ATOM 1351 C C . THR A 1 174 ? 28.630 -4.489 -8.197 1.00 73.19 174 THR A C 1
ATOM 1353 O O . THR A 1 174 ? 27.947 -4.157 -7.228 1.00 73.19 174 THR A O 1
ATOM 1356 N N . LYS A 1 175 ? 29.738 -3.810 -8.541 1.00 70.00 175 LYS A N 1
ATOM 1357 C CA . LYS A 1 175 ? 30.231 -2.614 -7.814 1.00 70.00 175 LYS A CA 1
ATOM 1358 C C . LYS A 1 175 ? 29.166 -1.514 -7.685 1.00 70.00 175 LYS A C 1
ATOM 1360 O O . LYS A 1 175 ? 29.122 -0.794 -6.692 1.00 70.00 175 LYS A O 1
ATOM 1365 N N . LEU A 1 176 ? 28.282 -1.410 -8.682 1.00 67.88 176 LEU A N 1
ATOM 1366 C CA . LEU A 1 176 ? 27.142 -0.494 -8.680 1.00 67.88 176 LEU A CA 1
ATOM 1367 C C . LEU A 1 176 ? 26.123 -0.847 -7.586 1.00 67.88 176 LEU A C 1
ATOM 1369 O O . LEU A 1 176 ? 25.693 0.034 -6.841 1.00 67.88 176 LEU A O 1
ATOM 1373 N N . ARG A 1 177 ? 25.777 -2.135 -7.452 1.00 69.56 177 ARG A N 1
ATOM 1374 C CA . ARG A 1 177 ? 24.881 -2.637 -6.403 1.00 69.56 177 ARG A CA 1
ATOM 1375 C C . ARG A 1 177 ? 25.492 -2.453 -5.015 1.00 69.56 177 ARG A C 1
ATOM 1377 O O . ARG A 1 177 ? 24.783 -2.055 -4.100 1.00 69.56 177 ARG A O 1
ATOM 1384 N N . GLU A 1 178 ? 26.796 -2.680 -4.860 1.00 70.56 178 GLU A N 1
ATOM 1385 C CA . GLU A 1 178 ? 27.502 -2.445 -3.592 1.00 70.56 178 GLU A CA 1
ATOM 1386 C C . GLU A 1 178 ? 27.468 -0.971 -3.172 1.00 70.56 178 GLU A C 1
ATOM 1388 O O . GLU A 1 178 ? 27.176 -0.668 -2.015 1.00 70.56 178 GLU A O 1
ATOM 1393 N N . PHE A 1 179 ? 27.696 -0.044 -4.108 1.00 71.31 179 PHE A N 1
ATOM 1394 C CA . PHE A 1 179 ? 27.575 1.390 -3.846 1.00 71.31 179 PHE A CA 1
ATOM 1395 C C . PHE A 1 179 ? 26.140 1.790 -3.473 1.00 71.31 179 PHE A C 1
ATOM 1397 O O . PHE A 1 179 ? 25.933 2.487 -2.481 1.00 71.31 179 PHE A O 1
ATOM 1404 N N . GLN A 1 180 ? 25.138 1.311 -4.220 1.00 67.19 180 GLN A N 1
ATOM 1405 C CA . GLN A 1 180 ? 23.721 1.561 -3.930 1.00 67.19 180 GLN A CA 1
ATOM 1406 C C . GLN A 1 180 ? 23.295 1.026 -2.555 1.00 67.19 180 GLN A C 1
ATOM 1408 O O . GLN A 1 180 ? 22.513 1.687 -1.868 1.00 67.19 180 GLN A O 1
ATOM 1413 N N . SER A 1 181 ? 23.808 -0.140 -2.150 1.00 66.94 181 SER A N 1
ATOM 1414 C CA . SER A 1 181 ? 23.564 -0.736 -0.831 1.00 66.94 181 SER A CA 1
ATOM 1415 C C . SER A 1 181 ? 24.223 0.066 0.292 1.00 66.94 181 SER A C 1
ATOM 1417 O O . SER A 1 181 ? 23.558 0.368 1.279 1.00 66.94 181 SER A O 1
ATOM 1419 N N . LYS A 1 182 ? 25.480 0.498 0.119 1.00 68.69 182 LYS A N 1
ATOM 1420 C CA . LYS A 1 182 ? 26.170 1.364 1.092 1.00 68.69 182 LYS A CA 1
ATOM 1421 C C . LYS A 1 182 ? 25.498 2.732 1.227 1.00 68.69 182 LYS A C 1
ATOM 1423 O O . LYS A 1 182 ? 25.306 3.220 2.334 1.00 68.69 182 LYS A O 1
ATOM 1428 N N . PHE A 1 183 ? 25.079 3.346 0.118 1.00 63.50 183 PHE A N 1
ATOM 1429 C CA . PHE A 1 183 ? 24.343 4.613 0.163 1.00 63.50 183 PHE A CA 1
ATOM 1430 C C . PHE A 1 183 ? 22.977 4.451 0.842 1.00 63.50 183 PHE A C 1
ATOM 1432 O O . PHE A 1 183 ? 22.583 5.312 1.622 1.00 63.50 183 PHE A O 1
ATOM 1439 N N . LYS A 1 184 ? 22.276 3.334 0.605 1.00 64.06 184 LYS A N 1
ATOM 1440 C CA . LYS A 1 184 ? 21.031 2.999 1.311 1.00 64.06 184 LYS A CA 1
ATOM 1441 C C . LYS A 1 184 ? 21.240 2.927 2.826 1.00 64.06 184 LYS A C 1
ATOM 1443 O O . LYS A 1 184 ? 20.403 3.458 3.547 1.00 64.06 184 LYS A O 1
ATOM 1448 N N . GLU A 1 185 ? 22.312 2.290 3.305 1.00 62.53 185 GLU A N 1
ATOM 1449 C CA . GLU A 1 185 ? 22.612 2.211 4.748 1.00 62.53 185 GLU A CA 1
ATOM 1450 C C . GLU A 1 185 ? 22.815 3.593 5.378 1.00 62.53 185 GLU A C 1
ATOM 1452 O O . GLU A 1 185 ? 22.390 3.818 6.507 1.00 62.53 185 GLU A O 1
ATOM 1457 N N . ILE A 1 186 ? 23.406 4.530 4.633 1.00 58.66 186 ILE A N 1
ATOM 1458 C CA . ILE A 1 186 ? 23.692 5.887 5.114 1.00 58.66 186 ILE A CA 1
ATOM 1459 C C . ILE A 1 186 ? 22.459 6.799 5.014 1.00 58.66 186 ILE A C 1
ATOM 1461 O O . ILE A 1 186 ? 22.154 7.541 5.943 1.00 58.66 186 ILE A O 1
ATOM 1465 N N . ALA A 1 187 ? 21.756 6.779 3.879 1.00 53.75 187 ALA A N 1
ATOM 1466 C CA . ALA A 1 187 ? 20.729 7.764 3.539 1.00 53.75 187 ALA A CA 1
ATOM 1467 C C . ALA A 1 187 ? 19.286 7.267 3.746 1.00 53.75 187 ALA A C 1
ATOM 1469 O O . ALA A 1 187 ? 18.345 8.056 3.662 1.00 53.75 187 ALA A O 1
ATOM 1470 N N . GLY A 1 188 ? 19.075 5.967 3.974 1.00 49.72 188 GLY A N 1
ATOM 1471 C CA . GLY A 1 188 ? 17.746 5.357 4.125 1.00 49.72 188 GLY A CA 1
ATOM 1472 C C . GLY A 1 188 ? 16.947 5.220 2.819 1.00 49.72 188 GLY A C 1
ATOM 1473 O O . GLY A 1 188 ? 15.866 4.633 2.814 1.00 49.72 188 GLY A O 1
ATOM 1474 N N . PHE A 1 189 ? 17.477 5.712 1.699 1.00 47.56 189 PHE A N 1
ATOM 1475 C CA . PHE A 1 189 ? 16.955 5.510 0.349 1.00 47.56 189 PHE A CA 1
ATOM 1476 C C . PHE A 1 189 ? 18.113 5.192 -0.597 1.00 47.56 189 PHE A C 1
ATOM 1478 O O . PHE A 1 189 ? 19.249 5.584 -0.348 1.00 47.56 189 PHE A O 1
ATOM 1485 N N . SER A 1 190 ? 17.845 4.466 -1.680 1.00 51.50 190 SER A N 1
ATOM 1486 C CA . SER A 1 190 ? 18.868 4.198 -2.693 1.00 51.50 190 SER A CA 1
ATOM 1487 C C . SER A 1 190 ? 18.779 5.236 -3.808 1.00 51.50 190 SER A C 1
ATOM 1489 O O . SER A 1 190 ? 17.654 5.573 -4.184 1.00 51.50 190 SER A O 1
ATOM 1491 N N . PRO A 1 191 ? 19.903 5.746 -4.351 1.00 49.19 191 PRO A N 1
ATOM 1492 C CA . PRO A 1 191 ? 19.863 6.665 -5.472 1.00 49.19 191 PRO A CA 1
ATOM 1493 C C . PRO A 1 191 ? 19.361 5.884 -6.690 1.00 49.19 191 PRO A C 1
ATOM 1495 O O . PRO A 1 191 ? 20.025 4.936 -7.137 1.00 49.19 191 PRO A O 1
ATOM 1498 N N . PRO A 1 192 ? 18.180 6.232 -7.214 1.00 52.59 192 PRO A N 1
ATOM 1499 C CA . PRO A 1 192 ? 17.624 5.494 -8.321 1.00 52.59 192 PRO A CA 1
ATOM 1500 C C . PRO A 1 192 ? 18.412 5.773 -9.601 1.00 52.59 192 PRO A C 1
ATOM 1502 O O . PRO A 1 192 ? 18.505 6.915 -10.047 1.00 52.59 192 PRO A O 1
ATOM 1505 N N . LEU A 1 193 ? 18.941 4.723 -10.228 1.00 51.88 193 LEU A N 1
ATOM 1506 C CA . LEU A 1 193 ? 19.486 4.783 -11.588 1.00 51.88 193 LEU A CA 1
ATOM 1507 C C . LEU A 1 193 ? 18.384 4.395 -12.573 1.00 51.88 193 LEU A C 1
ATOM 1509 O O . LEU A 1 193 ? 18.405 3.337 -13.204 1.00 51.88 193 LEU A O 1
ATOM 1513 N N . PHE A 1 194 ? 17.369 5.251 -12.633 1.00 54.78 194 PHE A N 1
ATOM 1514 C CA . PHE A 1 194 ? 16.271 5.135 -13.577 1.00 54.78 194 PHE A CA 1
ATOM 1515 C C . PHE A 1 194 ? 16.579 5.996 -14.791 1.00 54.78 194 PHE A C 1
ATOM 1517 O O . PHE A 1 194 ? 16.787 7.203 -14.673 1.00 54.78 194 PHE A O 1
ATOM 1524 N N . MET A 1 195 ? 16.601 5.373 -15.964 1.00 49.97 195 MET A N 1
ATOM 1525 C CA . MET A 1 195 ? 16.683 6.092 -17.221 1.00 49.97 195 MET A CA 1
ATOM 1526 C C . MET A 1 195 ? 15.259 6.306 -17.723 1.00 49.97 195 MET A C 1
ATOM 1528 O O . MET A 1 195 ? 14.557 5.369 -18.104 1.00 49.97 195 MET A O 1
ATOM 1532 N N . GLY A 1 196 ? 14.814 7.549 -17.626 1.00 53.88 196 GLY A N 1
ATOM 1533 C CA . GLY A 1 196 ? 13.580 8.049 -18.197 1.00 53.88 196 GLY A CA 1
ATOM 1534 C C . GLY A 1 196 ? 13.890 8.961 -19.383 1.00 53.88 196 GLY A C 1
ATOM 1535 O O . GLY A 1 196 ? 14.716 8.652 -20.241 1.00 53.88 196 GLY A O 1
ATOM 1536 N N . ARG A 1 197 ? 13.233 10.113 -19.440 1.00 51.25 197 ARG A N 1
ATOM 1537 C CA . ARG A 1 197 ? 13.313 11.080 -20.537 1.00 51.25 197 ARG A CA 1
ATOM 1538 C C . ARG A 1 197 ? 13.781 12.434 -20.025 1.00 51.25 197 ARG A C 1
ATOM 1540 O O . ARG A 1 197 ? 13.555 12.778 -18.863 1.00 51.25 197 ARG A O 1
ATOM 1547 N N . GLY A 1 198 ? 14.416 13.213 -20.891 1.00 42.59 198 GLY A N 1
ATOM 1548 C CA . GLY A 1 198 ? 14.735 14.604 -20.606 1.00 42.59 198 GLY A CA 1
ATOM 1549 C C . GLY A 1 198 ? 13.491 15.484 -20.714 1.00 42.59 198 GLY A C 1
ATOM 1550 O O . GLY A 1 198 ? 12.511 15.127 -21.367 1.00 42.59 198 GLY A O 1
ATOM 1551 N N . ILE A 1 199 ? 13.546 16.674 -20.115 1.00 47.50 199 ILE A N 1
ATOM 1552 C CA . ILE A 1 199 ? 12.505 17.706 -20.283 1.00 47.50 199 ILE A CA 1
ATOM 1553 C C . ILE A 1 199 ? 12.373 18.099 -21.772 1.00 47.50 199 ILE A C 1
ATOM 1555 O O . ILE A 1 199 ? 11.274 18.386 -22.236 1.00 47.50 199 ILE A O 1
ATOM 1559 N N . PHE A 1 200 ? 13.470 18.004 -22.537 1.00 38.53 200 PHE A N 1
ATOM 1560 C CA . PHE A 1 200 ? 13.547 18.378 -23.956 1.00 38.53 200 PHE A CA 1
ATOM 1561 C C . PHE A 1 200 ? 13.981 17.243 -24.902 1.00 38.53 200 PHE A C 1
ATOM 1563 O O . PHE A 1 200 ? 14.154 17.478 -26.094 1.00 38.53 200 PHE A O 1
ATOM 1570 N N . ASN A 1 201 ? 14.176 16.010 -24.417 1.00 42.91 201 ASN A N 1
ATOM 1571 C CA . ASN A 1 201 ? 14.577 14.883 -25.268 1.00 42.91 201 ASN A CA 1
ATOM 1572 C C . ASN A 1 201 ? 13.901 13.563 -24.849 1.00 42.91 201 ASN A C 1
ATOM 1574 O O . ASN A 1 201 ? 13.458 13.389 -23.715 1.00 42.91 201 ASN A O 1
ATOM 1578 N N . TYR A 1 202 ? 13.793 12.625 -25.791 1.00 46.75 202 TYR A N 1
ATOM 1579 C CA . TYR A 1 202 ? 13.199 11.299 -25.564 1.00 46.75 202 TYR A CA 1
ATOM 1580 C C . TYR A 1 202 ? 14.245 10.250 -25.129 1.00 46.75 202 TYR A C 1
ATOM 1582 O O . TYR A 1 202 ? 13.864 9.133 -24.780 1.00 46.75 202 TYR A O 1
ATOM 1590 N N . SER A 1 203 ? 15.536 10.604 -25.142 1.00 35.81 203 SER A N 1
ATOM 1591 C CA . SER A 1 203 ? 16.646 9.641 -25.124 1.00 35.81 203 SER A CA 1
ATOM 1592 C C . SER A 1 203 ? 17.353 9.502 -23.769 1.00 35.81 203 SER A C 1
ATOM 1594 O O . SER A 1 203 ? 17.939 8.450 -23.528 1.00 35.81 203 SER A O 1
ATOM 1596 N N . PHE A 1 204 ? 17.314 10.515 -22.886 1.00 36.38 204 PHE A N 1
ATOM 1597 C CA . PHE A 1 204 ? 17.988 10.460 -21.578 1.00 36.38 204 PHE A CA 1
ATOM 1598 C C . PHE A 1 204 ? 17.439 11.493 -20.572 1.00 36.38 204 PHE A C 1
ATOM 1600 O O . PHE A 1 204 ? 17.464 12.693 -20.844 1.00 36.38 204 PHE A O 1
ATOM 1607 N N . GLY A 1 205 ? 16.983 11.060 -19.389 1.00 52.34 205 GLY A N 1
ATOM 1608 C CA . GLY A 1 205 ? 16.659 11.963 -18.272 1.00 52.34 205 GLY A CA 1
ATOM 1609 C C . GLY A 1 205 ? 15.902 11.307 -17.113 1.00 52.34 205 GLY A C 1
ATOM 1610 O O . GLY A 1 205 ? 15.812 10.086 -17.043 1.00 52.34 205 GLY A O 1
ATOM 1611 N N . LEU A 1 206 ? 15.373 12.125 -16.196 1.00 56.06 206 LEU A N 1
ATOM 1612 C CA . LEU A 1 206 ? 14.725 11.689 -14.946 1.00 56.06 206 LEU A CA 1
ATOM 1613 C C . LEU A 1 206 ? 13.187 11.629 -15.018 1.00 56.06 206 LEU A C 1
ATOM 1615 O O . LEU A 1 206 ? 12.551 11.290 -14.025 1.00 56.06 206 LEU A O 1
ATOM 1619 N N . LEU A 1 207 ? 12.565 11.982 -16.151 1.00 58.53 207 LEU A N 1
ATOM 1620 C CA . LEU A 1 207 ? 11.102 11.955 -16.289 1.00 58.53 207 LEU A CA 1
ATOM 1621 C C . LEU A 1 207 ? 10.597 10.572 -16.719 1.00 58.53 207 LEU A C 1
ATOM 1623 O O . LEU A 1 207 ? 11.202 9.971 -17.606 1.00 58.53 207 LEU A O 1
ATOM 1627 N N . PRO A 1 208 ? 9.461 10.086 -16.198 1.00 63.38 208 PRO A N 1
ATOM 1628 C CA . PRO A 1 208 ? 8.913 8.797 -16.607 1.00 63.38 208 PRO A CA 1
ATOM 1629 C C . PRO A 1 208 ? 8.547 8.766 -18.101 1.00 63.38 208 PRO A C 1
ATOM 1631 O O . PRO A 1 208 ? 8.123 9.767 -18.696 1.00 63.38 208 PRO A O 1
ATOM 1634 N N . TYR A 1 209 ? 8.674 7.593 -18.722 1.00 66.56 209 TYR A N 1
ATOM 1635 C CA . TYR A 1 209 ? 8.083 7.291 -20.020 1.00 66.56 209 TYR A CA 1
ATOM 1636 C C . TYR A 1 209 ? 6.558 7.439 -19.971 1.00 66.56 209 TYR A C 1
ATOM 1638 O O . TYR A 1 209 ? 5.913 7.256 -18.941 1.00 66.56 209 TYR A O 1
ATOM 1646 N N . ARG A 1 210 ? 5.962 7.801 -21.114 1.00 70.69 210 ARG A N 1
ATOM 1647 C CA . ARG A 1 210 ? 4.507 7.955 -21.252 1.00 70.69 210 ARG A CA 1
ATOM 1648 C C . ARG A 1 210 ? 3.850 6.590 -21.446 1.00 70.69 210 ARG A C 1
ATOM 1650 O O . ARG A 1 210 ? 3.373 6.289 -22.533 1.00 70.69 210 ARG A O 1
ATOM 1657 N N . THR A 1 211 ? 3.843 5.784 -20.398 1.00 72.44 211 THR A N 1
ATOM 1658 C CA . THR A 1 211 ? 3.135 4.505 -20.355 1.00 72.44 211 THR A CA 1
ATOM 1659 C C . THR A 1 211 ? 1.867 4.642 -19.512 1.00 72.44 211 THR A C 1
ATOM 1661 O O . THR A 1 211 ? 1.829 5.466 -18.590 1.00 72.44 211 THR A O 1
ATOM 1664 N N . PRO A 1 212 ? 0.788 3.917 -19.853 1.00 78.00 212 PRO A N 1
ATOM 1665 C CA . PRO A 1 212 ? -0.401 3.893 -19.017 1.00 78.00 212 PRO A CA 1
ATOM 1666 C C . PRO A 1 212 ? -0.084 3.191 -17.694 1.00 78.00 212 PRO A C 1
ATOM 1668 O O . PRO A 1 212 ? 0.539 2.129 -17.688 1.00 78.00 212 PRO A O 1
ATOM 1671 N N . ILE A 1 213 ? -0.531 3.784 -16.587 1.00 78.31 213 ILE A N 1
ATOM 1672 C CA . ILE A 1 213 ? -0.520 3.139 -15.271 1.00 78.31 213 ILE A CA 1
ATOM 1673 C C . ILE A 1 213 ? -1.969 2.921 -14.856 1.00 78.31 213 ILE A C 1
ATOM 1675 O O . ILE A 1 213 ? -2.772 3.857 -14.889 1.00 78.31 213 ILE A O 1
ATOM 1679 N N . ASN A 1 214 ? -2.298 1.689 -14.483 1.00 82.88 214 ASN A N 1
ATOM 1680 C CA . ASN A 1 214 ? -3.649 1.301 -14.107 1.00 82.88 214 ASN A CA 1
ATOM 1681 C C . ASN A 1 214 ? -3.666 0.817 -12.663 1.00 82.88 214 ASN A C 1
ATOM 1683 O O . ASN A 1 214 ? -3.051 -0.197 -12.337 1.00 82.88 214 ASN A O 1
ATOM 1687 N N . THR A 1 215 ? -4.387 1.529 -11.806 1.00 82.44 215 THR A N 1
ATOM 1688 C CA . THR A 1 215 ? -4.558 1.150 -10.404 1.00 82.44 215 THR A CA 1
ATOM 1689 C C . THR A 1 215 ? -5.850 0.368 -10.250 1.00 82.44 215 THR A C 1
ATOM 1691 O O . THR A 1 215 ? -6.933 0.888 -10.530 1.00 82.44 215 THR A O 1
ATOM 1694 N N . VAL A 1 216 ? -5.729 -0.871 -9.783 1.00 83.00 216 VAL A N 1
ATOM 1695 C CA . VAL A 1 216 ? -6.853 -1.755 -9.485 1.00 83.00 216 VAL A CA 1
ATOM 1696 C C . VAL A 1 216 ? -7.012 -1.863 -7.982 1.00 83.00 216 VAL A C 1
ATOM 1698 O O . VAL A 1 216 ? -6.050 -2.052 -7.240 1.00 83.00 216 VAL A O 1
ATOM 1701 N N . ILE A 1 217 ? -8.253 -1.741 -7.535 1.00 82.00 217 ILE A N 1
ATOM 1702 C CA . ILE A 1 217 ? -8.622 -1.780 -6.128 1.00 82.00 217 ILE A CA 1
ATOM 1703 C C . ILE A 1 217 ? -9.488 -3.006 -5.886 1.00 82.00 217 ILE A C 1
ATOM 1705 O O . ILE A 1 217 ? -10.528 -3.166 -6.524 1.00 82.00 217 ILE A O 1
ATOM 1709 N N . GLY A 1 218 ? -9.077 -3.828 -4.926 1.00 82.31 218 GLY A N 1
ATOM 1710 C CA . GLY A 1 218 ? -9.813 -5.011 -4.511 1.00 82.31 218 GLY A CA 1
ATOM 1711 C C . GLY A 1 218 ? -10.888 -4.737 -3.464 1.00 82.31 218 GLY A C 1
ATOM 1712 O O . GLY A 1 218 ? -11.158 -3.603 -3.055 1.00 82.31 218 GLY A O 1
ATOM 1713 N N . LYS A 1 219 ? -11.521 -5.825 -3.026 1.00 82.12 219 LYS A N 1
ATOM 1714 C CA . LYS A 1 219 ? -12.582 -5.797 -2.016 1.00 82.12 219 LYS A CA 1
ATOM 1715 C C . LYS A 1 219 ? -11.989 -5.510 -0.626 1.00 82.12 219 LYS A C 1
ATOM 1717 O O . LYS A 1 219 ? -10.925 -6.043 -0.313 1.00 82.12 219 LYS A O 1
ATOM 1722 N N . PRO A 1 220 ? -12.656 -4.704 0.221 1.00 84.94 220 PRO A N 1
ATOM 1723 C CA . PRO A 1 220 ? -12.237 -4.528 1.607 1.00 84.94 220 PRO A CA 1
ATOM 1724 C C . PRO A 1 220 ? -12.290 -5.843 2.388 1.00 84.94 220 PRO A C 1
ATOM 1726 O O . PRO A 1 220 ? -13.260 -6.592 2.279 1.00 84.94 220 PRO A O 1
ATOM 1729 N N . ILE A 1 221 ? -11.272 -6.079 3.208 1.00 87.06 221 ILE A N 1
ATOM 1730 C CA . ILE A 1 221 ? -11.160 -7.178 4.163 1.00 87.06 221 ILE A CA 1
ATOM 1731 C C . ILE A 1 221 ? -11.591 -6.626 5.525 1.00 87.06 221 ILE A C 1
ATOM 1733 O O . ILE A 1 221 ? -10.862 -5.811 6.101 1.00 87.06 221 ILE A O 1
ATOM 1737 N N . PRO A 1 222 ? -12.761 -7.029 6.052 1.00 88.44 222 PRO A N 1
ATOM 1738 C CA . PRO A 1 222 ? -13.264 -6.489 7.305 1.00 88.44 222 PRO A CA 1
ATOM 1739 C C . PRO A 1 222 ? -12.362 -6.854 8.484 1.00 88.44 222 PRO A C 1
ATOM 1741 O O . PRO A 1 222 ? -12.054 -8.030 8.691 1.00 88.44 222 PRO A O 1
ATOM 1744 N N . VAL A 1 223 ? -11.987 -5.869 9.302 1.00 88.19 223 VAL A N 1
ATOM 1745 C CA . VAL A 1 223 ? -11.116 -6.102 10.464 1.00 88.19 223 VAL A CA 1
ATOM 1746 C C . VAL A 1 223 ? -11.867 -5.850 11.764 1.00 88.19 223 VAL A C 1
ATOM 1748 O O . VAL A 1 223 ? -12.370 -4.761 12.036 1.00 88.19 223 VAL A O 1
ATOM 1751 N N . LYS A 1 224 ? -11.912 -6.866 12.629 1.00 90.69 224 LYS A N 1
ATOM 1752 C CA . LYS A 1 224 ? -12.419 -6.702 13.994 1.00 90.69 224 LYS A CA 1
ATOM 1753 C C . LYS A 1 224 ? -11.335 -6.068 14.860 1.00 90.69 224 LYS A C 1
ATOM 1755 O O . LYS A 1 224 ? -10.230 -6.598 14.954 1.00 90.69 224 LYS A O 1
ATOM 1760 N N . ARG A 1 225 ? -11.671 -4.959 15.524 1.00 90.94 225 ARG A N 1
ATOM 1761 C CA . ARG A 1 225 ? -10.745 -4.255 16.417 1.00 90.94 225 ARG A CA 1
ATOM 1762 C C . ARG A 1 225 ? -10.258 -5.168 17.547 1.00 90.94 225 ARG A C 1
ATOM 1764 O O . ARG A 1 225 ? -11.071 -5.717 18.289 1.00 90.94 225 ARG A O 1
ATOM 1771 N N . ASN A 1 226 ? -8.941 -5.261 17.703 1.00 93.50 226 ASN A N 1
ATOM 1772 C CA . ASN A 1 226 ? -8.246 -5.896 18.816 1.00 93.50 226 ASN A CA 1
ATOM 1773 C C . ASN A 1 226 ? -7.086 -4.982 19.251 1.00 93.50 226 ASN A C 1
ATOM 1775 O O . ASN A 1 226 ? -6.150 -4.765 18.485 1.00 93.50 226 ASN A O 1
ATOM 1779 N N . GLN A 1 227 ? -7.143 -4.430 20.470 1.00 91.25 227 GLN A N 1
ATOM 1780 C CA . GLN A 1 227 ? -6.101 -3.525 20.983 1.00 91.25 227 GLN A CA 1
ATOM 1781 C C . GLN A 1 227 ? -4.762 -4.240 21.233 1.00 91.25 227 GLN A C 1
ATOM 1783 O O . GLN A 1 227 ? -3.701 -3.625 21.090 1.00 91.25 227 GLN A O 1
ATOM 1788 N N . ASN A 1 228 ? -4.813 -5.539 21.539 1.00 94.25 228 ASN A N 1
ATOM 1789 C CA . ASN A 1 228 ? -3.659 -6.383 21.832 1.00 94.25 228 ASN A CA 1
ATOM 1790 C C . ASN A 1 228 ? -3.675 -7.614 20.906 1.00 94.25 228 ASN A C 1
ATOM 1792 O O . ASN A 1 228 ? -3.939 -8.723 21.372 1.00 94.25 228 ASN A O 1
ATOM 1796 N N . PRO A 1 229 ? -3.448 -7.432 19.588 1.00 95.56 229 PRO A N 1
ATOM 1797 C CA . PRO A 1 229 ? -3.461 -8.540 18.641 1.00 95.56 229 PRO A CA 1
ATOM 1798 C C . PRO A 1 229 ? -2.313 -9.505 18.926 1.00 95.56 229 PRO A C 1
ATOM 1800 O O . PRO A 1 229 ? -1.173 -9.075 19.133 1.00 95.56 229 PRO A O 1
ATOM 1803 N N . THR A 1 230 ? -2.616 -10.802 18.924 1.00 97.06 230 THR A N 1
ATOM 1804 C CA . THR A 1 230 ? -1.600 -11.856 19.013 1.00 97.06 230 THR A CA 1
ATOM 1805 C C . THR A 1 230 ? -0.824 -11.952 17.699 1.00 97.06 230 THR A C 1
ATOM 1807 O O . THR A 1 230 ? -1.237 -11.406 16.672 1.00 97.06 230 THR A O 1
ATOM 1810 N N . GLN A 1 231 ? 0.317 -12.646 17.706 1.00 96.38 231 GLN A N 1
ATOM 1811 C CA . GLN A 1 231 ? 1.050 -12.884 16.462 1.00 96.38 231 GLN A CA 1
ATOM 1812 C C . GLN A 1 231 ? 0.213 -13.705 15.470 1.00 96.38 231 GLN A C 1
ATOM 1814 O O . GLN A 1 231 ? 0.216 -13.395 14.284 1.00 96.38 231 GLN A O 1
ATOM 1819 N N . ASP A 1 232 ? -0.580 -14.659 15.959 1.00 97.12 232 ASP A N 1
ATOM 1820 C CA . ASP A 1 232 ? -1.476 -15.473 15.132 1.00 97.12 232 ASP A CA 1
ATOM 1821 C C . ASP A 1 232 ? -2.593 -14.643 14.483 1.00 97.12 232 ASP A C 1
ATOM 1823 O O . ASP A 1 232 ? -2.913 -14.843 13.311 1.00 97.12 232 ASP A O 1
ATOM 1827 N N . ASP A 1 233 ? -3.161 -13.664 15.203 1.00 95.69 233 ASP A N 1
ATOM 1828 C CA . ASP A 1 233 ? -4.138 -12.725 14.635 1.00 95.69 233 ASP A CA 1
ATOM 1829 C C . ASP A 1 233 ? -3.536 -11.934 13.469 1.00 95.69 233 ASP A C 1
ATOM 1831 O O . ASP A 1 233 ? -4.168 -11.765 12.421 1.00 95.69 233 ASP A O 1
ATOM 1835 N N . ILE A 1 234 ? -2.305 -11.451 13.661 1.00 96.38 234 ILE A N 1
ATOM 1836 C CA . ILE A 1 234 ? -1.560 -10.693 12.657 1.00 96.38 234 ILE A CA 1
ATOM 1837 C C . ILE A 1 234 ? -1.253 -11.587 11.455 1.00 96.38 234 ILE A C 1
ATOM 1839 O O . ILE A 1 234 ? -1.474 -11.176 10.319 1.00 96.38 234 ILE A O 1
ATOM 1843 N N . ASP A 1 235 ? -0.774 -12.804 11.685 1.00 96.81 235 ASP A N 1
ATOM 1844 C CA . ASP A 1 235 ? -0.342 -13.718 10.630 1.00 96.81 235 ASP A CA 1
ATOM 1845 C C . ASP A 1 235 ? -1.517 -14.202 9.787 1.00 96.81 235 ASP A C 1
ATOM 1847 O O . ASP A 1 235 ? -1.430 -14.204 8.559 1.00 96.81 235 ASP A O 1
ATOM 1851 N N . ARG A 1 236 ? -2.649 -14.508 10.426 1.00 97.06 236 ARG A N 1
ATOM 1852 C CA . ARG A 1 236 ? -3.885 -14.893 9.742 1.00 97.06 236 ARG A CA 1
ATOM 1853 C C . ARG A 1 236 ? -4.417 -13.772 8.854 1.00 97.06 236 ARG A C 1
ATOM 1855 O O . ARG A 1 236 ? -4.718 -14.010 7.688 1.00 97.06 236 ARG A O 1
ATOM 1862 N N . LEU A 1 237 ? -4.526 -12.550 9.381 1.00 95.75 237 LEU A N 1
ATOM 1863 C CA . LEU A 1 237 ? -5.025 -11.416 8.599 1.00 95.75 237 LEU A CA 1
ATOM 1864 C C . LEU A 1 237 ? -4.033 -11.001 7.499 1.00 95.75 237 LEU A C 1
ATOM 1866 O O . LEU A 1 237 ? -4.446 -10.600 6.415 1.00 95.75 237 LEU A O 1
ATOM 1870 N N . HIS A 1 238 ? -2.730 -11.131 7.751 1.00 95.00 238 HIS A N 1
ATOM 1871 C CA . HIS A 1 238 ? -1.702 -10.908 6.740 1.00 95.00 238 HIS A CA 1
ATOM 1872 C C . HIS A 1 238 ? -1.789 -11.930 5.601 1.00 95.00 238 HIS A C 1
ATOM 1874 O O . HIS A 1 238 ? -1.719 -11.549 4.436 1.00 95.00 238 HIS A O 1
ATOM 1880 N N . ALA A 1 239 ? -1.965 -13.215 5.921 1.00 95.56 239 ALA A N 1
ATOM 1881 C CA . ALA A 1 239 ? -2.137 -14.269 4.926 1.00 95.56 239 ALA A CA 1
ATOM 1882 C C . ALA A 1 239 ? -3.378 -14.023 4.056 1.00 95.56 239 ALA A C 1
ATOM 1884 O O . ALA A 1 239 ? -3.284 -14.113 2.833 1.00 95.56 239 ALA A O 1
ATOM 1885 N N . GLU A 1 240 ? -4.498 -13.623 4.669 1.00 95.50 240 GLU A N 1
ATOM 1886 C CA . GLU A 1 240 ? -5.710 -13.226 3.943 1.00 95.50 240 GLU A CA 1
ATOM 1887 C C . GLU A 1 240 ? -5.443 -12.034 3.014 1.00 95.50 240 GLU A C 1
ATOM 1889 O O . GLU A 1 240 ? -5.792 -12.071 1.836 1.00 95.50 240 GLU A O 1
ATOM 1894 N N . TYR A 1 241 ? -4.759 -10.995 3.503 1.00 92.38 241 TYR A N 1
ATOM 1895 C CA . TYR A 1 241 ? -4.392 -9.842 2.680 1.00 92.38 241 TYR A CA 1
ATOM 1896 C C . TYR A 1 241 ? -3.538 -10.238 1.467 1.00 92.38 241 TYR A C 1
ATOM 1898 O O . TYR A 1 241 ? -3.827 -9.812 0.347 1.00 92.38 241 TYR A O 1
ATOM 1906 N N . CYS A 1 242 ? -2.514 -11.074 1.663 1.00 92.25 242 CYS A N 1
ATOM 1907 C CA . CYS A 1 242 ? -1.678 -11.573 0.571 1.00 92.25 242 CYS A CA 1
ATOM 1908 C C . CYS A 1 242 ? -2.483 -12.405 -0.432 1.00 92.25 242 CYS A C 1
ATOM 1910 O O . CYS A 1 242 ? -2.302 -12.236 -1.635 1.00 92.25 242 CYS A O 1
ATOM 1912 N N . ALA A 1 243 ? -3.386 -13.267 0.041 1.00 94.31 243 ALA A N 1
ATOM 1913 C CA . ALA A 1 243 ? -4.241 -14.073 -0.824 1.00 94.31 243 ALA A CA 1
ATOM 1914 C C . ALA A 1 243 ? -5.148 -13.190 -1.695 1.00 94.31 243 ALA A C 1
ATOM 1916 O O . ALA A 1 243 ? -5.175 -13.356 -2.914 1.00 94.31 243 ALA A O 1
ATOM 1917 N N . GLN A 1 244 ? -5.817 -12.197 -1.098 1.00 89.88 244 GLN A N 1
ATOM 1918 C CA . GLN A 1 244 ? -6.667 -11.256 -1.835 1.00 89.88 244 GLN A CA 1
ATOM 1919 C C . GLN A 1 244 ? -5.868 -10.408 -2.831 1.00 89.88 244 GLN A C 1
ATOM 1921 O O . GLN A 1 244 ? -6.357 -10.125 -3.922 1.00 89.88 244 GLN A O 1
ATOM 1926 N N . LEU A 1 245 ? -4.631 -10.023 -2.499 1.00 88.62 245 LEU A N 1
ATOM 1927 C CA . LEU A 1 245 ? -3.755 -9.299 -3.422 1.00 88.62 245 LEU A CA 1
ATOM 1928 C C . LEU A 1 245 ? -3.336 -10.168 -4.619 1.00 88.62 245 LEU A C 1
ATOM 1930 O O . LEU A 1 245 ? -3.344 -9.689 -5.752 1.00 88.62 245 LEU A O 1
ATOM 1934 N N . THR A 1 246 ? -3.010 -11.441 -4.386 1.00 92.06 246 THR A N 1
ATOM 1935 C CA . THR A 1 246 ? -2.678 -12.399 -5.450 1.00 92.06 246 THR A CA 1
ATOM 1936 C C . THR A 1 246 ? -3.873 -12.662 -6.361 1.00 92.06 246 THR A C 1
ATOM 1938 O O . THR A 1 246 ? -3.711 -12.654 -7.578 1.00 92.06 246 THR A O 1
ATOM 1941 N N . ILE A 1 247 ? -5.074 -12.8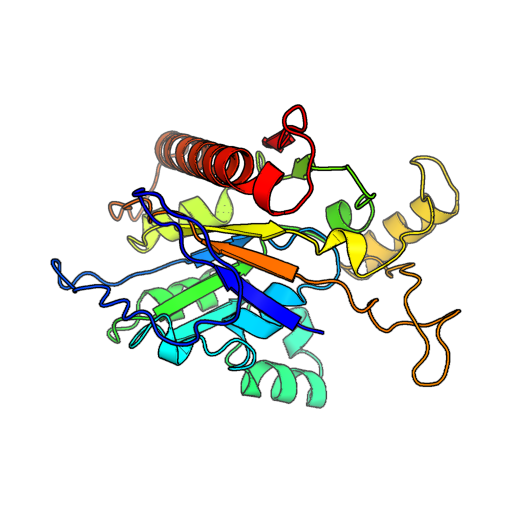22 -5.797 1.00 92.56 247 ILE A N 1
ATOM 1942 C CA . ILE A 1 247 ? -6.318 -12.951 -6.570 1.00 92.56 247 ILE A CA 1
ATOM 1943 C C . ILE A 1 247 ? -6.542 -11.695 -7.419 1.00 92.56 247 ILE A C 1
ATOM 1945 O O . ILE A 1 247 ? -6.735 -11.802 -8.627 1.00 92.56 247 ILE A O 1
ATOM 1949 N N . LEU A 1 248 ? -6.424 -10.504 -6.818 1.00 87.69 248 LEU A N 1
ATOM 1950 C CA . LEU A 1 248 ? -6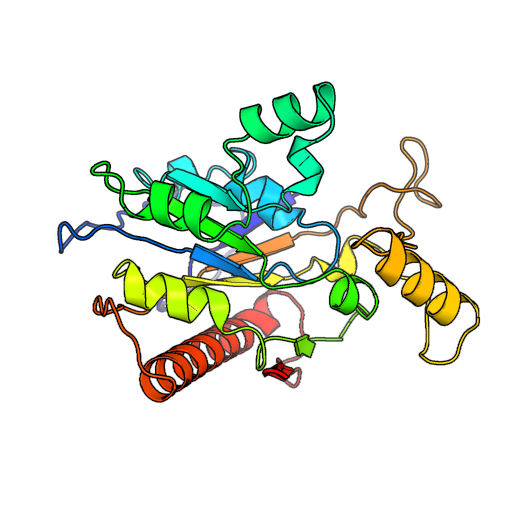.584 -9.228 -7.520 1.00 87.69 248 LEU A CA 1
ATOM 1951 C C . LEU A 1 248 ? -5.627 -9.105 -8.712 1.00 87.69 248 LEU A C 1
ATOM 1953 O O . LEU A 1 248 ? -6.017 -8.614 -9.772 1.00 87.69 248 LEU A O 1
ATOM 1957 N N . PHE A 1 249 ? -4.381 -9.552 -8.545 1.00 89.75 249 PHE A N 1
ATOM 1958 C CA . PHE A 1 249 ? -3.405 -9.606 -9.625 1.00 89.75 249 PHE A CA 1
ATOM 1959 C C . PHE A 1 249 ? -3.817 -10.605 -10.712 1.00 89.75 249 PHE A C 1
ATOM 1961 O O . PHE A 1 249 ? -3.891 -10.228 -11.881 1.00 89.75 249 PHE A O 1
ATOM 1968 N N . ASP A 1 250 ? -4.106 -11.854 -10.337 1.00 92.44 250 ASP A N 1
ATOM 1969 C CA . ASP A 1 250 ? -4.418 -12.935 -11.276 1.00 92.44 250 ASP A CA 1
ATOM 1970 C C . ASP A 1 250 ? -5.672 -12.637 -12.116 1.00 92.44 250 ASP A C 1
ATOM 1972 O O . ASP A 1 250 ? -5.665 -12.898 -13.319 1.00 92.44 250 ASP A O 1
ATOM 1976 N N . GLU A 1 251 ? -6.697 -12.014 -11.529 1.00 91.56 251 GLU A N 1
ATOM 1977 C CA . GLU A 1 251 ? -7.931 -11.609 -12.219 1.00 91.56 251 GLU A CA 1
ATOM 1978 C C . GLU A 1 251 ? -7.718 -10.478 -13.241 1.00 91.56 251 GLU A C 1
ATOM 1980 O O . GLU A 1 251 ? -8.498 -10.334 -14.181 1.00 91.56 251 GLU A O 1
ATOM 1985 N N . ASN A 1 252 ? -6.676 -9.655 -13.073 1.00 87.94 252 ASN A N 1
ATOM 1986 C CA . ASN A 1 252 ? -6.500 -8.421 -13.846 1.00 87.94 252 ASN A CA 1
ATOM 1987 C C . ASN A 1 252 ? -5.269 -8.421 -14.763 1.00 87.94 252 ASN A C 1
ATOM 1989 O O . ASN A 1 252 ? -5.190 -7.598 -15.675 1.00 87.94 252 ASN A O 1
ATOM 1993 N N . LYS A 1 253 ? -4.305 -9.323 -14.567 1.00 87.75 253 LYS A N 1
ATOM 1994 C CA . LYS A 1 253 ? -3.012 -9.302 -15.273 1.00 87.75 253 LYS A CA 1
ATOM 1995 C C . LYS A 1 253 ? -3.143 -9.327 -16.802 1.00 87.75 253 LYS A C 1
ATOM 1997 O O . LYS A 1 253 ? -2.497 -8.527 -17.478 1.00 87.75 253 LYS A O 1
ATOM 2002 N N . THR A 1 254 ? -4.036 -10.150 -17.352 1.00 91.12 254 THR A N 1
ATOM 2003 C CA . THR A 1 254 ? -4.229 -10.274 -18.809 1.00 91.12 254 THR A CA 1
ATOM 2004 C C . THR A 1 254 ? -4.826 -9.009 -19.424 1.00 91.12 254 THR A C 1
ATOM 2006 O O . THR A 1 254 ? -4.404 -8.592 -20.502 1.00 91.12 254 THR A O 1
ATOM 2009 N N . LYS A 1 255 ? -5.727 -8.325 -18.705 1.00 88.12 255 LYS A N 1
ATOM 2010 C CA . LYS A 1 255 ? -6.312 -7.034 -19.112 1.00 88.12 255 LYS A CA 1
ATOM 2011 C C . LYS A 1 255 ? -5.256 -5.943 -19.299 1.00 88.12 255 LYS A C 1
ATOM 2013 O O . LYS A 1 255 ? -5.439 -5.042 -20.114 1.00 88.12 255 LYS A O 1
ATOM 2018 N N . TYR A 1 256 ? -4.156 -6.025 -18.556 1.00 84.75 256 TYR A N 1
ATOM 2019 C CA . TYR A 1 256 ? -3.073 -5.044 -18.589 1.00 84.75 256 TYR A CA 1
ATOM 2020 C C . TYR A 1 256 ? -1.814 -5.554 -19.305 1.00 84.75 256 TYR A C 1
ATOM 2022 O O . TYR A 1 256 ? -0.731 -5.008 -19.104 1.00 84.75 256 TYR A O 1
ATOM 2030 N N . GLY A 1 257 ? -1.961 -6.565 -20.171 1.00 85.25 257 GLY A N 1
ATOM 2031 C CA . GLY A 1 257 ? -0.902 -7.022 -21.074 1.00 85.25 257 GLY A CA 1
ATOM 2032 C C . GLY A 1 257 ? 0.156 -7.920 -20.431 1.00 85.25 257 GLY A C 1
ATOM 2033 O O . GLY A 1 257 ? 1.222 -8.104 -21.011 1.00 85.25 257 GLY A O 1
ATOM 2034 N N . ILE A 1 258 ? -0.116 -8.477 -19.249 1.00 87.50 258 ILE A N 1
ATOM 2035 C CA . ILE A 1 258 ? 0.750 -9.462 -18.595 1.00 87.50 258 ILE A CA 1
ATOM 2036 C C . ILE A 1 258 ? 0.295 -10.874 -18.990 1.00 87.50 258 ILE A C 1
ATOM 2038 O O . ILE A 1 258 ? -0.902 -11.158 -19.054 1.00 87.50 258 ILE A O 1
ATOM 2042 N N . ASN A 1 259 ? 1.258 -11.767 -19.232 1.00 88.81 259 ASN A N 1
ATOM 2043 C CA . ASN A 1 259 ? 1.007 -13.166 -19.581 1.00 88.81 259 ASN A CA 1
ATOM 2044 C C . ASN A 1 259 ? 0.168 -13.885 -18.494 1.00 88.81 259 ASN A C 1
ATOM 2046 O O . ASN A 1 259 ? 0.381 -13.682 -17.297 1.00 88.81 259 ASN A O 1
ATOM 2050 N N . SER A 1 260 ? -0.767 -14.751 -18.905 1.00 89.62 260 SER A N 1
ATOM 2051 C CA . SER A 1 260 ? -1.582 -15.588 -18.012 1.00 89.62 260 SER A CA 1
ATOM 2052 C C . SER A 1 260 ? -0.757 -16.462 -17.064 1.00 89.62 260 SER A C 1
ATOM 2054 O O . SER A 1 260 ? -1.203 -16.741 -15.950 1.00 89.62 260 SER A O 1
ATOM 2056 N N . ASP A 1 261 ? 0.449 -16.846 -17.473 1.00 90.00 261 ASP A N 1
ATOM 2057 C CA . ASP A 1 261 ? 1.345 -17.706 -16.698 1.00 90.00 261 ASP A CA 1
ATOM 2058 C C . ASP A 1 261 ? 2.155 -16.927 -15.656 1.00 90.00 261 ASP A C 1
ATOM 2060 O O . ASP A 1 261 ? 2.727 -17.518 -14.740 1.00 90.00 261 ASP A O 1
ATOM 2064 N N . ALA A 1 262 ? 2.188 -15.592 -15.751 1.00 88.50 262 ALA A N 1
ATOM 2065 C CA . ALA A 1 262 ? 2.874 -14.760 -14.775 1.00 88.50 262 ALA A CA 1
ATOM 2066 C C . ALA A 1 262 ? 2.227 -14.911 -13.394 1.00 88.50 262 ALA A C 1
ATOM 2068 O O . ALA A 1 262 ? 0.997 -14.927 -13.267 1.00 88.50 262 ALA A O 1
ATOM 2069 N N . LYS A 1 263 ? 3.054 -14.981 -12.351 1.00 88.75 263 LYS A N 1
ATOM 2070 C CA . LYS A 1 263 ? 2.609 -15.124 -10.964 1.00 88.75 263 LYS A CA 1
ATOM 2071 C C . LYS A 1 263 ? 3.174 -14.020 -10.093 1.00 88.75 263 LYS A C 1
ATOM 2073 O O . LYS A 1 263 ? 4.321 -13.617 -10.252 1.00 88.75 263 LYS A O 1
ATOM 2078 N N . LEU A 1 264 ? 2.337 -13.551 -9.173 1.00 87.75 264 LEU A N 1
ATOM 2079 C CA . LEU A 1 264 ? 2.737 -12.629 -8.125 1.00 87.75 264 LEU A CA 1
ATOM 2080 C C . LEU A 1 264 ? 3.455 -13.418 -7.026 1.00 87.75 264 LEU A C 1
ATOM 2082 O O . LEU A 1 264 ? 2.827 -14.216 -6.331 1.00 87.75 264 LEU A O 1
ATOM 2086 N N . ASN A 1 265 ? 4.760 -13.207 -6.867 1.00 86.88 265 ASN A N 1
ATOM 2087 C CA . ASN A 1 265 ? 5.553 -13.949 -5.887 1.00 86.88 265 ASN A CA 1
ATOM 2088 C C . ASN A 1 265 ? 5.675 -13.139 -4.598 1.00 86.88 265 ASN A C 1
ATOM 2090 O O . ASN A 1 265 ? 6.421 -12.167 -4.547 1.00 86.88 265 ASN A O 1
ATOM 2094 N N . VAL A 1 266 ? 4.969 -13.535 -3.543 1.00 85.38 266 VAL A N 1
ATOM 2095 C CA . VAL A 1 266 ? 5.047 -12.870 -2.234 1.00 85.38 266 VAL A CA 1
ATOM 2096 C C . VAL A 1 266 ? 6.115 -13.545 -1.361 1.00 85.38 266 VAL A C 1
ATOM 2098 O O . VAL A 1 266 ? 5.996 -14.730 -1.065 1.00 85.38 266 VAL A O 1
ATOM 2101 N N . TYR A 1 267 ? 7.145 -12.800 -0.938 1.00 83.38 267 TYR A N 1
ATOM 2102 C CA . TYR A 1 267 ? 8.284 -13.277 -0.133 1.00 83.38 267 TYR A CA 1
ATOM 2103 C C . TYR A 1 267 ? 8.701 -12.300 0.977 1.00 83.38 267 TYR A C 1
ATOM 2105 O O . TYR A 1 267 ? 8.123 -11.192 1.070 1.00 83.38 267 TYR A O 1
#

Sequence (267 aa):
MHIAVTPLSLELGLLEQNVERNQQFKIVNKSGKTYHIRLTFDQRILGISSFANFATEGTGWSQIFPGVKPSLVTLPTQFQFPIRREMVLMTGTISSSSQSIEHVLTQAEKGRAVCVILGGAEEALDSHPDNFDLKLSSRKGFVKLALKTGSDLVPVYNFGETSTFRQMKNSRGTKLREFQSKFKEIAGFSPPLFMGRGIFNYSFGLLPYRTPINTVIGKPIPVKRNQNPTQDDIDRLHAEYCAQLTILFDENKTKYGINSDAKLNVY

Foldseek 3Di:
DAEEEDEDDDDDDDDDDDDDPDDDDDPPPPDPDFAEEEEAADPAADCVSVCCQALHCNHVNCRNQPLAHEAEEDAPVQCPDPVSVVVCVNSNHWYPDLVGRLVQLQDPRGRYYYYHHQDFLVSNQVLAVLDQEAAQLPPLVVLLSCQQSQHWYKAKYKFPNSQFWDADDPDPPDPLVVVQVVVCVVPVHGDGPTFAADPPGGGGDDGTDPTYMYMYIFDTHGHGHDNDDDPVSSNVVSVVNVVRNQVSCLVCQVVRPHDNPRGNHYD

Organism: NCBI:txid310955